Protein AF-A0A1M3NGY9-F1 (afdb_monomer)

Solvent-accessible surface area (backbone atoms only — not comparable to full-atom values): 20778 Å² total; per-residue (Å²): 136,87,82,86,80,85,81,85,79,82,80,81,79,79,78,78,80,73,74,73,77,78,71,84,73,84,74,78,80,75,92,80,78,98,66,86,75,75,72,78,69,79,77,54,68,34,74,19,64,73,56,57,90,63,32,36,66,45,98,84,50,91,39,52,32,57,42,45,21,36,55,33,47,55,23,23,58,37,79,72,39,49,54,75,81,66,58,97,32,27,46,64,48,27,57,82,23,40,74,44,72,49,59,35,94,59,32,31,60,77,84,78,52,67,91,77,47,34,79,42,56,54,34,45,55,17,31,68,39,77,71,35,61,30,86,47,84,82,20,43,50,36,79,59,92,94,38,48,36,62,29,47,67,83,84,30,41,64,29,94,90,42,101,54,48,59,38,46,24,38,56,33,40,53,20,28,59,37,82,73,36,65,43,51,52,54,50,92,74,51,92,84,38,52,51,45,40,23,22,26,42,87,27,36,62,60,34,83,40,51,41,90,52,33,26,55,67,86,72,50,69,87,68,18,23,76,36,62,10,61,32,50,52,14,24,55,35,68,72,34,48,38,57,95,66,38,40,35,37,84,49,98,85,37,23,33,64,36,50,35,91,84,36,45,71,47,97,90,40,65,40,45,30,38,55,31,45,54,20,24,60,38,78,75,37,51,39,54,79,34,68,97,23,34,21,32,33,41,26,54,80,27,36,65,38,84,39,54,37,89,48,28,33,53,74,85,73,47,77,89,66,34,10,73,40,47,12,18,28,34,33,56,20,25,57,38,79,74,33,61,38,55,68,89,66,51,20,22,6,51,86,26,36,64,31,64,39,76,54,65,88,83,72,66,77,83,86,125

Foldseek 3Di:
DDDDDDDDDDDPPPPPPPPPPDDPDPDPDDDDDDDDDPCPPPQDKDFDLDADPQFAAAPPDPAGRPDRCQWDQCAQLHHRPHDDDDDPFWDWTRHGSDIDIDTDQQFADPPPDRNVHGDGGDWQQAFQHHRNHQPDPQFTFDQDPSHTGGRDDPPWGADPPDPDRTDRLAFDQQAQLHHRNHADFCNVPPDDAPQWTWGGHHSDTGDIDGHQQFAPQVPDPRNPRPDGCQACQNQQHHRNHAPPAWHFDDDPSGTDTHGHPQFDDAPNDTHRLQFDQCAQLHRRPHWDDPPVQQWTFTRHGSDTHTDGHQQFADLVPDPVSHRNHRLQWDQCAQLHRRNHADVVNSFTRHSSDTDIDRDDPPPPDPDD

Secondary structure (DSSP, 8-state):
------------------PPS-----------------------EEE--PPPTTEE--TT-SSTT-EETTT-TTSSSSTT-PPPPP-SSEEEEEETTEEEEEEPTTEE-SS--GGG---EESSSSSTTSTT-----TTS-EEESSS-EEESPPTT-EE-TTSSSSEE-TTT-TTSTTSTT-PPPTTTTTPPP-TTEEEEEETTEEEEEEEPTTEE--S--TTT-S-EETTSTTSTTSTT-PPPTTEEEEEETTEEEEEEPTT-EEETTEEE-TTT-STTSSSTT-PPPEEGGGTEEEEEETTEEEEEEPTTEE-SS--TTT-S-EETTT-TTSSSSTT----TTTT--EETTEE-EEE--TTS-----

Radius of gyration: 34.33 Å; Cα contacts (8 Å, |Δi|>4): 748; chains: 1; bounding box: 102×49×87 Å

Sequence (368 aa):
MAAFVALIACQRQTVEFTLPPEQPSFQIPTDGGASGEADAGLITYCPSSACPAGHTTCPTSRFRCDVDLNTDMNNCGACGAACPKETTKESYECLGGACVLSCQEGNYDCDGIPDNGCEAKSDNDNCGGCGKKCPDPDKPCLNISSEFVCGCKSPQVYCANSPIPCVNPKADDKNCGGCGNVCDSTNGGAPSYPNAYYGCSSGQCGALKCVERMGNCDGDVTNGCEASLMTNQNCGGCGLACPAGQECRLYQGVGTCMCEPGKTFCNGECYDLKSDFFNCGACGNSCRFLTKKGGAEACLYGVCTLQCWSGKADCNGNTADGCETDTDADPNNCGACGNTCDAVAGQACVGGKCMVEPCDPDAGGITR

Mean predicted aligned error: 13.08 Å

pLDDT: mean 85.24, std 15.38, range [35.12, 96.81]

Nearest PDB structures (foldseek):
  6b0a-assembly1_A  TM=2.783E-01  e=9.584E-02  Plasmodium falciparum NF54

Structure (mmCIF, N/CA/C/O backbone):
data_AF-A0A1M3NGY9-F1
#
_entry.id   AF-A0A1M3NGY9-F1
#
loop_
_atom_site.group_PDB
_atom_site.id
_atom_site.type_symbol
_atom_site.label_atom_id
_atom_site.label_alt_id
_atom_site.label_comp_id
_atom_site.label_asym_id
_atom_site.label_entity_id
_atom_site.label_seq_id
_atom_site.pdbx_PDB_ins_code
_atom_site.Cartn_x
_atom_site.Cartn_y
_atom_site.Cartn_z
_atom_site.occupancy
_atom_site.B_iso_or_equiv
_atom_site.auth_seq_id
_atom_site.auth_comp_id
_atom_site.auth_asym_id
_atom_site.auth_atom_id
_atom_site.pdbx_PDB_model_num
ATOM 1 N N . MET A 1 1 ? -11.746 -26.194 -45.601 1.00 42.44 1 MET A N 1
ATOM 2 C CA . MET A 1 1 ? -11.117 -25.643 -44.383 1.00 42.44 1 MET A CA 1
ATOM 3 C C . MET A 1 1 ? -12.056 -24.580 -43.850 1.00 42.44 1 MET A C 1
ATOM 5 O O . MET A 1 1 ? -12.299 -23.609 -44.551 1.00 42.44 1 MET A O 1
ATOM 9 N N . ALA A 1 2 ? -12.706 -24.848 -42.719 1.00 35.44 2 ALA A N 1
ATOM 10 C CA . ALA A 1 2 ? -13.731 -23.977 -42.152 1.00 35.44 2 ALA A CA 1
ATOM 11 C C . ALA A 1 2 ? -13.070 -22.850 -41.348 1.00 35.44 2 ALA A C 1
ATOM 13 O O . ALA A 1 2 ? -12.260 -23.118 -40.464 1.00 35.44 2 ALA A O 1
ATOM 14 N N . ALA A 1 3 ? -13.404 -21.606 -41.686 1.00 35.12 3 ALA A N 1
ATOM 15 C CA . ALA A 1 3 ? -13.015 -20.419 -40.942 1.00 35.12 3 ALA A CA 1
ATOM 16 C C . ALA A 1 3 ? -13.983 -20.225 -39.764 1.00 35.12 3 ALA A C 1
ATOM 18 O O . ALA A 1 3 ? -15.190 -20.111 -39.970 1.00 35.12 3 ALA A O 1
ATOM 19 N N . PHE A 1 4 ? -13.457 -20.196 -38.539 1.00 35.94 4 PHE A N 1
ATOM 20 C CA . PHE A 1 4 ? -14.213 -19.795 -37.354 1.00 35.94 4 PHE A CA 1
ATOM 21 C C . PHE A 1 4 ? -14.180 -18.269 -37.239 1.00 35.94 4 PHE A C 1
ATOM 23 O O . PHE A 1 4 ? -13.134 -17.679 -36.982 1.00 35.94 4 PHE A O 1
ATOM 30 N N . VAL A 1 5 ? -15.334 -17.636 -37.444 1.00 42.38 5 VAL A N 1
ATOM 31 C CA . VAL A 1 5 ? -15.562 -16.217 -37.149 1.00 42.38 5 VAL A CA 1
ATOM 32 C C . VAL A 1 5 ? -16.098 -16.133 -35.722 1.00 42.38 5 VAL A C 1
ATOM 34 O O . VAL A 1 5 ? -17.194 -16.617 -35.445 1.00 42.38 5 VAL A O 1
ATOM 37 N N . ALA A 1 6 ? -15.329 -15.537 -34.811 1.00 41.31 6 ALA A N 1
ATOM 38 C CA . ALA A 1 6 ? -15.794 -15.225 -33.464 1.00 41.31 6 ALA A CA 1
ATOM 39 C C . ALA A 1 6 ? -16.545 -13.885 -33.488 1.00 41.31 6 ALA A C 1
ATOM 41 O O . ALA A 1 6 ? -15.942 -12.817 -33.571 1.00 41.31 6 ALA A O 1
ATOM 42 N N . LEU A 1 7 ? -17.875 -13.949 -33.445 1.00 40.31 7 LEU A N 1
ATOM 43 C CA . LEU A 1 7 ? -18.740 -12.795 -33.207 1.00 40.31 7 LEU A CA 1
ATOM 44 C C . LEU A 1 7 ? -18.750 -12.494 -31.704 1.00 40.31 7 LEU A C 1
ATOM 46 O O . LEU A 1 7 ? -19.353 -13.231 -30.928 1.00 40.31 7 LEU A O 1
ATOM 50 N N . ILE A 1 8 ? -18.092 -11.410 -31.293 1.00 45.53 8 ILE A N 1
ATOM 51 C CA . ILE A 1 8 ? -18.240 -10.862 -29.941 1.00 45.53 8 ILE A CA 1
ATOM 52 C C . ILE A 1 8 ? -19.486 -9.975 -29.951 1.00 45.53 8 ILE A C 1
ATOM 54 O O . ILE A 1 8 ? -19.474 -8.865 -30.482 1.00 45.53 8 ILE A O 1
ATOM 58 N N . ALA A 1 9 ? -20.585 -10.487 -29.403 1.00 42.62 9 ALA A N 1
ATOM 59 C CA . ALA A 1 9 ? -21.792 -9.707 -29.182 1.00 42.62 9 ALA A CA 1
ATOM 60 C C . ALA A 1 9 ? -21.627 -8.854 -27.913 1.00 42.62 9 ALA A C 1
ATOM 62 O O . ALA A 1 9 ? -21.519 -9.388 -26.811 1.00 42.62 9 ALA A O 1
ATOM 63 N N . CYS A 1 10 ? -21.647 -7.526 -28.048 1.00 43.47 10 CYS A N 1
ATOM 64 C CA . CYS A 1 10 ? -21.904 -6.635 -26.918 1.00 43.47 10 CYS A CA 1
ATOM 65 C C . CYS A 1 10 ? -23.381 -6.772 -26.524 1.00 43.47 10 CYS A C 1
ATOM 67 O O . CYS A 1 10 ? -24.256 -6.246 -27.214 1.00 43.47 10 CYS A O 1
ATOM 69 N N . GLN A 1 11 ? -23.678 -7.447 -25.412 1.00 46.06 11 GLN A N 1
ATOM 70 C CA . GLN A 1 11 ? -24.983 -7.290 -24.775 1.00 46.06 11 GLN A CA 1
ATOM 71 C C . GLN A 1 11 ? -25.030 -5.919 -24.101 1.00 46.06 11 GLN A C 1
ATOM 73 O O . GLN A 1 11 ? -24.357 -5.662 -23.107 1.00 46.06 11 GLN A O 1
ATOM 78 N N . ARG A 1 12 ? -25.840 -5.019 -24.660 1.00 47.28 12 ARG A N 1
ATOM 79 C CA . ARG A 1 12 ? -26.243 -3.785 -23.990 1.00 47.28 12 ARG A CA 1
ATOM 80 C C . ARG A 1 12 ? -27.315 -4.177 -22.977 1.00 47.28 12 ARG A C 1
ATOM 82 O O . ARG A 1 12 ? -28.474 -4.345 -23.340 1.00 47.28 12 ARG A O 1
ATOM 89 N N . GLN A 1 13 ? -26.917 -4.401 -21.730 1.00 43.56 13 GLN A N 1
ATOM 90 C CA . GLN A 1 13 ? -27.868 -4.658 -20.658 1.00 43.56 13 GLN A CA 1
ATOM 91 C C . GLN A 1 13 ? -28.481 -3.313 -20.254 1.00 43.56 13 GLN A C 1
ATOM 93 O O . GLN A 1 13 ? -27.906 -2.545 -19.487 1.00 43.56 13 GLN A O 1
ATOM 98 N N . THR A 1 14 ? -29.625 -2.976 -20.843 1.00 48.44 14 THR A N 1
ATOM 99 C CA . THR A 1 14 ? -30.498 -1.939 -20.296 1.00 48.44 14 THR A CA 1
ATOM 100 C C . THR A 1 14 ? -31.107 -2.503 -19.025 1.00 48.44 14 THR A C 1
ATOM 102 O O . THR A 1 14 ? -31.997 -3.348 -19.078 1.00 48.44 14 THR A O 1
ATOM 105 N N . VAL A 1 15 ? -30.576 -2.081 -17.881 1.00 43.84 15 VAL A N 1
ATOM 106 C CA . VAL A 1 15 ? -31.217 -2.315 -16.591 1.00 43.84 15 VAL A CA 1
ATOM 107 C C . VAL A 1 15 ? -32.432 -1.395 -16.555 1.00 43.84 15 VAL A C 1
ATOM 109 O O . VAL A 1 15 ? -32.302 -0.195 -16.319 1.00 43.84 15 VAL A O 1
ATOM 112 N N . GLU A 1 16 ? -33.607 -1.931 -16.880 1.00 49.06 16 GLU A N 1
ATOM 113 C CA . GLU A 1 16 ? -34.861 -1.254 -16.568 1.00 49.06 16 GLU A CA 1
ATOM 114 C C . GLU A 1 16 ? -34.969 -1.176 -15.047 1.00 49.06 16 GLU A C 1
ATOM 116 O O . GLU A 1 16 ? -35.165 -2.176 -14.358 1.00 49.06 16 GLU A O 1
ATOM 121 N N . PHE A 1 17 ? -34.800 0.032 -14.516 1.00 36.69 17 PHE A N 1
ATOM 122 C CA . PHE A 1 17 ? -35.172 0.334 -13.146 1.00 36.69 17 PHE A CA 1
ATOM 123 C C . PHE A 1 17 ? -36.700 0.365 -13.092 1.00 36.69 17 PHE A C 1
ATOM 125 O O . PHE A 1 17 ? -37.330 1.397 -13.326 1.00 36.69 17 PHE A O 1
ATOM 132 N N . THR A 1 18 ? -37.318 -0.778 -12.808 1.00 48.75 18 THR A N 1
ATOM 133 C CA . THR A 1 18 ? -38.678 -0.773 -12.276 1.00 48.75 18 THR A CA 1
ATOM 134 C C . THR A 1 18 ? -38.614 -0.087 -10.925 1.00 48.75 18 THR A C 1
ATOM 136 O O . THR A 1 18 ? -37.997 -0.608 -9.992 1.00 48.75 18 THR A O 1
ATOM 139 N N . LEU A 1 19 ? -39.214 1.101 -10.837 1.00 48.56 19 LEU A N 1
ATOM 140 C CA . LEU A 1 19 ? -39.464 1.739 -9.553 1.00 48.56 19 LEU A CA 1
ATOM 141 C C . LEU A 1 19 ? -40.159 0.703 -8.657 1.00 48.56 19 LEU A C 1
ATOM 143 O O . LEU A 1 19 ? -41.085 0.033 -9.132 1.00 48.56 19 LEU A O 1
ATOM 147 N N . PRO A 1 20 ? -39.702 0.516 -7.407 1.00 56.31 20 PRO A N 1
ATOM 148 C CA . PRO A 1 20 ? -40.411 -0.346 -6.476 1.00 56.31 20 PRO A CA 1
ATOM 149 C C . PRO A 1 20 ? -41.880 0.099 -6.423 1.00 56.31 20 PRO A C 1
ATOM 151 O O . PRO A 1 20 ? -42.143 1.299 -6.577 1.00 56.31 20 PRO A O 1
ATOM 154 N N . PRO A 1 21 ? -42.836 -0.838 -6.257 1.00 59.19 21 PRO A N 1
ATOM 155 C CA . PRO A 1 21 ? -44.237 -0.472 -6.113 1.00 59.19 21 PRO A CA 1
ATOM 156 C C . PRO A 1 21 ? -44.338 0.621 -5.053 1.00 59.19 21 PRO A C 1
ATOM 158 O O . PRO A 1 21 ? -43.641 0.556 -4.037 1.00 59.19 21 PRO A O 1
ATOM 161 N N . GLU A 1 22 ? -45.135 1.643 -5.368 1.00 57.81 22 GLU A N 1
ATOM 162 C CA . GLU A 1 22 ? -45.378 2.820 -4.541 1.00 57.81 22 GLU A CA 1
ATOM 163 C C . GLU A 1 22 ? -45.410 2.394 -3.070 1.00 57.81 22 GLU A C 1
ATOM 165 O O . GLU A 1 22 ? -46.199 1.522 -2.690 1.00 57.81 22 GLU A O 1
ATOM 170 N N . GLN A 1 23 ? -44.472 2.914 -2.267 1.00 58.06 23 GLN A N 1
ATOM 171 C CA . GLN A 1 23 ? -44.465 2.602 -0.842 1.00 58.06 23 GLN A CA 1
ATOM 172 C C . GLN A 1 23 ? -45.850 2.947 -0.299 1.00 58.06 23 GLN A C 1
ATOM 174 O O . GLN A 1 23 ? -46.379 3.992 -0.688 1.00 58.06 23 GLN A O 1
ATOM 179 N N . PRO A 1 24 ? -46.458 2.093 0.544 1.00 46.28 24 PRO A N 1
ATOM 180 C CA . PRO A 1 24 ? -47.793 2.355 1.047 1.00 46.28 24 PRO A CA 1
ATOM 181 C C . PRO A 1 24 ? -47.788 3.738 1.692 1.00 46.28 24 PRO A C 1
ATOM 183 O O . PRO A 1 24 ? -47.107 3.975 2.692 1.00 46.28 24 PRO A O 1
ATOM 186 N N . SER A 1 25 ? -48.493 4.677 1.066 1.00 58.41 25 SER A N 1
ATOM 187 C CA . SER A 1 25 ? -48.684 5.991 1.643 1.00 58.41 25 SER A CA 1
ATOM 188 C C . SER A 1 25 ? -49.538 5.800 2.889 1.00 58.41 25 SER A C 1
ATOM 190 O O . SER A 1 25 ? -50.569 5.123 2.861 1.00 58.41 25 SER A O 1
ATOM 192 N N . PHE A 1 26 ? -49.080 6.353 4.011 1.00 40.69 26 PHE A N 1
ATOM 193 C CA . PHE A 1 26 ? -49.893 6.410 5.216 1.00 40.69 26 PHE A CA 1
ATOM 194 C C . PHE A 1 26 ? -51.108 7.284 4.903 1.00 40.69 26 PHE A C 1
ATOM 196 O O . PHE A 1 26 ? -51.024 8.512 4.872 1.00 40.69 26 PHE A O 1
ATOM 203 N N . GLN A 1 27 ? -52.240 6.644 4.625 1.00 50.84 27 GLN A N 1
ATOM 204 C CA . GLN A 1 27 ? -53.520 7.326 4.628 1.00 50.84 27 GLN A CA 1
ATOM 205 C C . GLN A 1 27 ? -53.872 7.601 6.084 1.00 50.84 27 GLN A C 1
ATOM 207 O O . GLN A 1 27 ? -54.109 6.671 6.851 1.00 50.84 27 GLN A O 1
ATOM 212 N N . ILE A 1 28 ? -53.888 8.877 6.465 1.00 48.97 28 ILE A N 1
ATOM 213 C CA . ILE A 1 28 ? -54.519 9.300 7.714 1.00 48.97 28 ILE A CA 1
ATOM 214 C C . ILE A 1 28 ? -56.021 9.032 7.532 1.00 48.97 28 ILE A C 1
ATOM 216 O O . ILE A 1 28 ? -56.618 9.628 6.627 1.00 48.97 28 ILE A O 1
ATOM 220 N N . PRO A 1 29 ? -56.640 8.125 8.309 1.00 43.12 29 PRO A N 1
ATOM 221 C CA . PRO A 1 29 ? -58.065 7.864 8.185 1.00 43.12 29 PRO A CA 1
ATOM 222 C C . PRO A 1 29 ? -58.839 9.142 8.503 1.00 43.12 29 PRO A C 1
ATOM 224 O O . PRO A 1 29 ? -58.528 9.852 9.457 1.00 43.12 29 PRO A O 1
ATOM 227 N N . THR A 1 30 ? -59.836 9.447 7.679 1.00 49.78 30 THR A N 1
ATOM 228 C CA . THR A 1 30 ? -60.768 10.540 7.958 1.00 49.78 30 THR A CA 1
ATOM 229 C C . THR A 1 30 ? -61.739 10.098 9.048 1.00 49.78 30 THR A C 1
ATOM 231 O O . THR A 1 30 ? -62.241 8.974 9.012 1.00 49.78 30 THR A O 1
ATOM 234 N N . ASP A 1 31 ? -61.957 10.980 10.027 1.00 62.31 31 ASP A N 1
ATOM 235 C CA . ASP A 1 31 ? -62.807 10.771 11.200 1.00 62.31 31 ASP A CA 1
ATOM 236 C C . ASP A 1 31 ? -64.148 10.109 10.858 1.00 62.31 31 ASP A C 1
ATOM 238 O O . ASP A 1 31 ? -64.957 10.648 10.096 1.00 62.31 31 ASP A O 1
ATOM 242 N N . GLY A 1 32 ? -64.421 8.961 11.484 1.00 45.62 32 GLY A N 1
ATOM 243 C CA . GLY A 1 32 ? -65.689 8.271 11.303 1.00 45.62 32 GLY A CA 1
ATOM 244 C C . GLY A 1 32 ? -65.859 7.015 12.149 1.00 45.62 32 GLY A C 1
ATOM 245 O O . GLY A 1 32 ? -65.688 5.911 11.648 1.00 45.62 32 GLY A O 1
ATOM 246 N N . GLY A 1 33 ? -66.330 7.193 13.386 1.00 38.75 33 GLY A N 1
ATOM 247 C CA . GLY A 1 33 ? -67.126 6.179 14.085 1.00 38.75 33 GLY A CA 1
ATOM 248 C C . GLY A 1 33 ? -66.455 5.532 15.291 1.00 38.75 33 GLY A C 1
ATOM 249 O O . GLY A 1 33 ? -65.575 4.692 15.164 1.00 38.75 33 GLY A O 1
ATOM 250 N N . ALA A 1 34 ? -66.961 5.873 16.477 1.00 51.59 34 ALA A N 1
ATOM 251 C CA . ALA A 1 34 ? -66.685 5.162 17.714 1.00 51.59 34 ALA A CA 1
ATOM 252 C C . ALA A 1 34 ? -67.117 3.687 17.604 1.00 51.59 34 ALA A C 1
ATOM 254 O O . ALA A 1 34 ? -68.301 3.361 17.689 1.00 51.59 34 ALA A O 1
ATOM 255 N N . SER A 1 35 ? -66.148 2.791 17.469 1.00 46.19 35 SER A N 1
ATOM 256 C CA . SER A 1 35 ? -66.285 1.383 17.830 1.00 46.19 35 SER A CA 1
ATOM 257 C C . SER A 1 35 ? -64.964 0.944 18.436 1.00 46.19 35 SER A C 1
ATOM 259 O O . SER A 1 35 ? -63.934 1.078 17.783 1.00 46.19 35 SER A O 1
ATOM 261 N N . GLY A 1 36 ? -65.027 0.503 19.695 1.00 52.75 36 GLY A N 1
ATOM 262 C CA . GLY A 1 3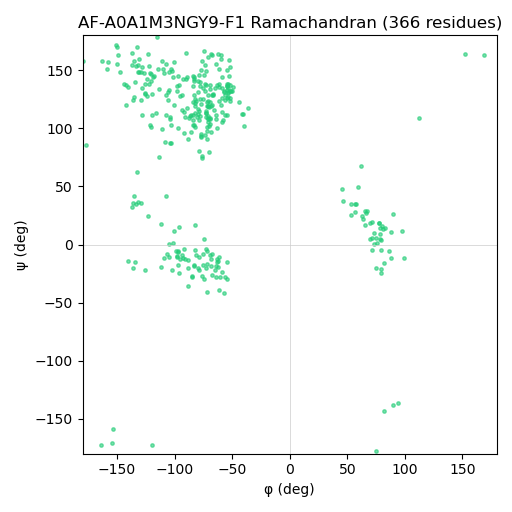6 ? -63.893 0.301 20.590 1.00 52.75 36 GLY A CA 1
ATOM 263 C C . GLY A 1 36 ? -62.674 -0.304 19.913 1.00 52.75 36 GLY A C 1
ATOM 264 O O . GLY A 1 36 ? -62.678 -1.475 19.535 1.00 52.75 36 GLY A O 1
ATOM 265 N N . GLU A 1 37 ? -61.626 0.507 19.818 1.00 48.41 37 GLU A N 1
ATOM 266 C CA . GLU A 1 37 ? -60.270 0.008 19.697 1.00 48.41 37 GLU A CA 1
ATOM 267 C C . GLU A 1 37 ? -60.033 -0.856 20.934 1.00 48.41 37 GLU A C 1
ATOM 269 O O . GLU A 1 37 ? -60.084 -0.383 22.072 1.00 48.41 37 GLU A O 1
ATOM 274 N N . ALA A 1 38 ? -59.855 -2.159 20.721 1.00 51.31 38 ALA A N 1
ATOM 275 C CA . ALA A 1 38 ? -59.131 -2.945 21.694 1.00 51.31 38 ALA A CA 1
ATOM 276 C C . ALA A 1 38 ? -57.767 -2.266 21.799 1.00 51.31 38 ALA A C 1
ATOM 278 O O . ALA A 1 38 ? -57.004 -2.294 20.836 1.00 51.31 38 ALA A O 1
ATOM 279 N N . ASP A 1 39 ? -57.550 -1.585 22.923 1.00 54.59 39 ASP A N 1
ATOM 280 C CA . ASP A 1 39 ? -56.273 -1.053 23.369 1.00 54.59 39 ASP A CA 1
ATOM 281 C C . ASP A 1 39 ? -55.220 -2.111 23.032 1.00 54.59 39 ASP A C 1
ATOM 283 O O . ASP A 1 39 ? -55.181 -3.183 23.645 1.00 54.59 39 ASP A O 1
ATOM 287 N N . ALA A 1 40 ? -54.460 -1.894 21.954 1.00 55.06 40 ALA A N 1
ATOM 288 C CA . ALA A 1 40 ? -53.299 -2.708 21.650 1.00 55.06 40 ALA A CA 1
ATOM 289 C C . ALA A 1 40 ? -52.294 -2.315 22.724 1.00 55.06 40 ALA A C 1
ATOM 291 O O . ALA A 1 40 ? -51.481 -1.424 22.494 1.00 55.06 40 ALA A O 1
ATOM 292 N N . GLY A 1 41 ? -52.499 -2.894 23.914 1.00 62.19 41 GLY A N 1
ATOM 293 C CA . GLY A 1 41 ? -52.078 -2.344 25.192 1.00 62.19 41 GLY A CA 1
ATOM 294 C C . GLY A 1 41 ? -50.693 -1.758 25.071 1.00 62.19 41 GLY A C 1
ATOM 295 O O . GLY A 1 41 ? -49.737 -2.487 24.794 1.00 62.19 41 GLY A O 1
ATOM 296 N N . LEU A 1 42 ? -50.607 -0.435 25.194 1.00 69.12 42 LEU A N 1
ATOM 297 C CA . LEU A 1 42 ? -49.333 0.259 25.152 1.00 69.12 42 LEU A CA 1
ATOM 298 C C . LEU A 1 42 ? -48.450 -0.357 26.237 1.00 69.12 42 LEU A C 1
ATOM 300 O O . LEU A 1 42 ? -48.731 -0.234 27.429 1.00 69.12 42 LEU A O 1
ATOM 304 N N . ILE A 1 43 ? -47.408 -1.073 25.815 1.00 76.31 43 ILE A N 1
ATOM 305 C CA . ILE A 1 43 ? -46.413 -1.604 26.738 1.00 76.31 43 ILE A CA 1
ATOM 306 C C . ILE A 1 43 ? -45.660 -0.392 27.266 1.00 76.31 43 ILE A C 1
ATOM 308 O O . ILE A 1 43 ? -44.899 0.247 26.539 1.00 76.31 43 ILE A O 1
ATOM 312 N N . THR A 1 44 ? -45.906 -0.051 28.524 1.00 84.94 44 THR A N 1
ATOM 313 C CA . THR A 1 44 ? -45.114 0.956 29.219 1.00 84.94 44 THR A CA 1
ATOM 314 C C . THR A 1 44 ? -43.706 0.406 29.393 1.00 84.94 44 THR A C 1
ATOM 316 O O . THR A 1 44 ? -43.530 -0.720 29.855 1.00 84.94 44 THR A O 1
ATOM 319 N N . TYR A 1 45 ? -42.707 1.197 29.015 1.00 85.44 45 TYR A N 1
ATOM 320 C CA . TYR A 1 45 ? -41.302 0.863 29.198 1.00 85.44 45 TYR A CA 1
ATOM 321 C C . TYR A 1 45 ? -40.728 1.672 30.354 1.00 85.44 45 TYR A C 1
ATOM 323 O O . TYR A 1 45 ? -40.931 2.883 30.440 1.00 85.44 45 TYR A O 1
ATOM 331 N N . CYS A 1 46 ? -40.009 0.988 31.230 1.00 89.00 46 CYS A N 1
ATOM 332 C CA . CYS A 1 46 ? -39.378 1.542 32.412 1.00 89.00 46 CYS A CA 1
ATOM 333 C C . CYS A 1 46 ? -37.853 1.555 32.226 1.00 89.00 46 CYS A C 1
ATOM 335 O O . CYS A 1 46 ? -37.320 0.704 31.505 1.00 89.00 46 CYS A O 1
ATOM 337 N N . PRO A 1 47 ? -37.130 2.498 32.860 1.00 90.44 47 PRO A N 1
ATOM 338 C CA . PRO A 1 47 ? -35.672 2.479 32.886 1.00 90.44 47 PRO A CA 1
ATOM 339 C C . PRO A 1 47 ? -35.145 1.134 33.392 1.00 90.44 47 PRO A C 1
ATOM 341 O O . PRO A 1 47 ? -35.582 0.655 34.436 1.00 90.44 47 PRO A O 1
ATOM 344 N N . SER A 1 48 ? -34.197 0.545 32.665 1.00 89.88 48 SER A N 1
ATOM 345 C CA . SER A 1 48 ? -33.615 -0.752 33.001 1.00 89.88 48 SER A CA 1
ATOM 346 C C . SER A 1 48 ? -32.120 -0.655 33.271 1.00 89.88 48 SER A C 1
ATOM 348 O O . SER A 1 48 ? -31.381 0.089 32.620 1.00 89.88 48 SER A O 1
ATOM 350 N N . SER A 1 49 ? -31.671 -1.471 34.220 1.00 88.69 49 SER A N 1
ATOM 351 C CA . SER A 1 49 ? -30.252 -1.709 34.496 1.00 88.69 49 SER A CA 1
ATOM 352 C C . SER A 1 49 ? -29.740 -3.030 33.903 1.00 88.69 49 SER A C 1
ATOM 354 O O . SER A 1 49 ? -28.568 -3.361 34.090 1.00 88.69 49 SER A O 1
ATOM 356 N N . ALA A 1 50 ? -30.595 -3.781 33.198 1.00 90.44 50 ALA A N 1
ATOM 357 C CA . ALA A 1 50 ? -30.245 -5.054 32.583 1.00 90.44 50 ALA A CA 1
ATOM 358 C C . ALA A 1 50 ? -29.445 -4.860 31.285 1.00 90.44 50 ALA A C 1
ATOM 360 O O . ALA A 1 50 ? -29.749 -3.988 30.467 1.00 90.44 50 ALA A O 1
ATOM 361 N N . CYS A 1 51 ? -28.432 -5.706 31.083 1.00 92.81 51 CYS A N 1
ATOM 362 C CA . CYS A 1 51 ? -27.613 -5.669 29.876 1.00 92.81 51 CYS A CA 1
ATOM 363 C C . CYS A 1 51 ? -28.273 -6.444 28.728 1.00 92.81 51 CYS A C 1
ATOM 365 O O . CYS A 1 51 ? -28.824 -7.525 28.960 1.00 92.81 51 CYS A O 1
ATOM 367 N N . PRO A 1 52 ? -28.195 -5.938 27.484 1.00 93.56 52 PRO A N 1
ATOM 368 C CA . PRO A 1 52 ? -28.617 -6.700 26.318 1.00 93.56 52 PRO A CA 1
ATOM 369 C C . PRO A 1 52 ? -27.693 -7.904 26.083 1.00 93.56 52 PRO A C 1
ATOM 371 O O . PRO A 1 52 ? -26.575 -7.969 26.595 1.00 93.56 52 PRO A O 1
ATOM 374 N N . ALA A 1 53 ? -28.151 -8.867 25.279 1.00 92.62 53 ALA A N 1
ATOM 375 C CA . ALA A 1 53 ? -27.361 -10.051 24.942 1.00 92.62 53 ALA A CA 1
ATOM 376 C C . ALA A 1 53 ? -25.985 -9.672 24.359 1.00 92.62 53 ALA A C 1
ATOM 378 O O . ALA A 1 53 ? -25.871 -8.750 23.551 1.00 92.62 53 ALA A O 1
ATOM 379 N N . GLY A 1 54 ? -24.941 -10.387 24.784 1.00 92.19 54 GLY A N 1
ATOM 380 C CA . GLY A 1 54 ? -23.555 -10.107 24.400 1.00 92.19 54 GLY A CA 1
ATOM 381 C C . GLY A 1 54 ? -22.879 -8.989 25.200 1.00 92.19 54 GLY A C 1
ATOM 382 O O . GLY A 1 54 ? -21.656 -8.934 25.201 1.00 92.19 54 GLY A O 1
ATOM 383 N N . HIS A 1 55 ? -23.632 -8.160 25.930 1.00 94.75 55 HIS A N 1
ATOM 384 C CA . HIS A 1 55 ? -23.075 -7.117 26.790 1.00 94.75 55 HIS A CA 1
ATOM 385 C C . HIS A 1 55 ? -23.109 -7.525 28.259 1.00 94.75 55 HIS A C 1
ATOM 387 O O . HIS A 1 55 ? -24.005 -8.241 28.713 1.00 94.75 55 HIS A O 1
ATOM 393 N N . THR A 1 56 ? -22.144 -7.042 29.034 1.00 95.06 56 THR A N 1
ATOM 394 C CA . THR A 1 56 ? -22.090 -7.296 30.474 1.00 95.06 56 THR A CA 1
ATOM 395 C C . THR A 1 56 ? -21.413 -6.156 31.229 1.00 95.06 56 THR A C 1
ATOM 397 O O . THR A 1 56 ? -20.861 -5.232 30.640 1.00 95.06 56 THR A O 1
ATOM 400 N N . THR A 1 57 ? -21.471 -6.217 32.559 1.00 94.56 57 THR A N 1
ATOM 401 C CA . THR A 1 57 ? -20.694 -5.343 33.445 1.00 94.56 57 THR A CA 1
ATOM 402 C C . THR A 1 57 ? -19.591 -6.174 34.093 1.00 94.56 57 THR A C 1
ATOM 404 O O . THR A 1 57 ? -19.868 -7.054 34.910 1.00 94.56 57 THR A O 1
ATOM 407 N N . CYS A 1 58 ? -18.341 -5.907 33.731 1.00 95.12 58 CYS A N 1
ATOM 408 C CA . CYS A 1 58 ? -17.168 -6.564 34.293 1.00 95.12 58 CYS A CA 1
ATOM 409 C C . CYS A 1 58 ? -16.636 -5.809 35.526 1.00 95.12 58 CYS A C 1
ATOM 411 O O . CYS A 1 58 ? -16.964 -4.643 35.737 1.00 95.12 58 CYS A O 1
ATOM 413 N N . PRO A 1 59 ? -15.764 -6.417 36.354 1.00 94.94 59 PRO A N 1
ATOM 414 C CA . PRO A 1 59 ? -15.168 -5.726 37.505 1.00 94.94 59 PRO A CA 1
ATOM 415 C C . PRO A 1 59 ? -14.369 -4.461 37.151 1.00 94.94 59 PRO A C 1
ATOM 417 O O . PRO A 1 59 ? -14.181 -3.596 38.002 1.00 94.94 59 PRO A O 1
ATOM 420 N N . THR A 1 60 ? -13.880 -4.364 35.912 1.00 91.38 60 THR A N 1
ATOM 421 C CA . THR A 1 60 ? -13.148 -3.209 35.370 1.00 91.38 60 THR A CA 1
ATOM 422 C C . THR A 1 60 ? -14.046 -2.189 34.673 1.00 91.38 60 THR A C 1
ATOM 424 O O . THR A 1 60 ? -13.539 -1.165 34.219 1.00 91.38 60 THR A O 1
ATOM 427 N N . SER A 1 61 ? -15.346 -2.470 34.556 1.00 91.88 61 SER A N 1
ATOM 428 C CA . SER A 1 61 ? -16.304 -1.596 33.887 1.00 91.88 61 SER A CA 1
ATOM 429 C C . SER A 1 61 ? -16.395 -0.242 34.573 1.00 91.88 61 SER A C 1
ATOM 431 O O . SER A 1 61 ? -16.439 -0.140 35.803 1.00 91.88 61 SER A O 1
ATOM 433 N N . ARG A 1 62 ? -16.454 0.809 33.758 1.00 91.00 62 ARG A N 1
ATOM 434 C CA . ARG A 1 62 ? -16.691 2.177 34.222 1.00 91.00 62 ARG A CA 1
ATOM 435 C C . ARG A 1 62 ? -18.186 2.472 34.276 1.00 91.00 62 ARG A C 1
ATOM 437 O O . ARG A 1 62 ? -18.627 3.187 35.177 1.00 91.00 62 ARG A O 1
ATOM 444 N N . PHE A 1 63 ? -18.945 1.927 33.330 1.00 91.75 63 PHE A N 1
ATOM 445 C CA . PHE A 1 63 ? -20.393 2.073 33.244 1.00 91.75 63 PHE A CA 1
ATOM 446 C C . PHE A 1 63 ? -21.068 0.700 33.247 1.00 91.75 63 PHE A C 1
ATOM 448 O O . PHE A 1 63 ? -20.427 -0.331 33.066 1.00 91.75 63 PHE A O 1
ATOM 455 N N . ARG A 1 64 ? -22.378 0.655 33.499 1.00 92.31 64 ARG A N 1
ATOM 456 C CA . ARG A 1 64 ? -23.109 -0.610 33.365 1.00 92.31 64 ARG A CA 1
ATOM 457 C C . ARG A 1 64 ? -23.193 -0.997 31.895 1.00 92.31 64 ARG A C 1
ATOM 459 O O . ARG A 1 64 ? -23.541 -0.157 31.075 1.00 92.31 64 ARG A O 1
ATOM 466 N N . CYS A 1 65 ? -22.982 -2.281 31.620 1.00 93.69 65 CYS A N 1
ATOM 467 C CA . CYS A 1 65 ? -23.148 -2.884 30.298 1.00 93.69 65 CYS A CA 1
ATOM 468 C C . CYS A 1 65 ? -22.207 -2.319 29.219 1.00 93.69 65 CYS A C 1
ATOM 470 O O . CYS A 1 65 ? -22.529 -2.396 28.038 1.00 93.69 65 CYS A O 1
ATOM 472 N N . ASP A 1 66 ? -21.061 -1.763 29.621 1.00 92.81 66 ASP A N 1
ATOM 473 C CA . ASP A 1 66 ? -20.089 -1.114 28.730 1.00 92.81 66 ASP A CA 1
ATOM 474 C C . ASP A 1 66 ? -19.140 -2.087 28.014 1.00 92.81 66 ASP A C 1
ATOM 476 O O . ASP A 1 66 ? -18.411 -1.675 27.115 1.00 92.81 66 ASP A O 1
ATOM 480 N N . VAL A 1 67 ? -19.143 -3.369 28.393 1.00 94.50 67 VAL A N 1
ATOM 481 C CA . VAL A 1 67 ? -18.305 -4.400 27.773 1.00 94.50 67 VAL A CA 1
ATOM 482 C C . VAL A 1 67 ? -19.130 -5.228 26.792 1.00 94.50 67 VAL A C 1
ATOM 484 O O . VAL A 1 67 ? -20.065 -5.918 27.207 1.00 94.50 67 VAL A O 1
ATOM 487 N N . ASP A 1 68 ? -18.732 -5.220 25.516 1.00 94.12 68 ASP A N 1
ATOM 488 C CA . ASP A 1 68 ? -19.215 -6.146 24.482 1.00 94.12 68 ASP A CA 1
ATOM 489 C C . ASP A 1 68 ? -18.315 -7.389 24.416 1.00 94.12 68 ASP A C 1
ATOM 491 O O . ASP A 1 68 ? -17.182 -7.346 23.934 1.00 94.12 68 ASP A O 1
ATOM 495 N N . LEU A 1 69 ? -18.844 -8.529 24.862 1.00 95.81 69 LEU A N 1
ATOM 496 C CA . LEU A 1 69 ? -18.131 -9.807 24.882 1.00 95.81 69 LEU A CA 1
ATOM 497 C C . LEU A 1 69 ? -17.856 -10.363 23.480 1.00 95.81 69 LEU A C 1
ATOM 499 O O . LEU A 1 69 ? -17.099 -11.322 23.350 1.00 95.81 69 LEU A O 1
ATOM 503 N N . ASN A 1 70 ? -18.470 -9.814 22.431 1.00 95.25 70 ASN A N 1
ATOM 504 C CA . ASN A 1 70 ? -18.286 -10.314 21.072 1.00 95.25 70 ASN A CA 1
ATOM 505 C C . ASN A 1 70 ? -17.098 -9.684 20.346 1.00 95.25 70 ASN A C 1
ATOM 507 O O . ASN A 1 70 ? -16.654 -10.265 19.353 1.00 95.25 70 ASN A O 1
ATOM 511 N N . THR A 1 71 ? -16.631 -8.519 20.804 1.00 93.19 71 THR A N 1
ATOM 512 C CA . THR A 1 71 ? -15.652 -7.690 20.083 1.00 93.19 71 THR A CA 1
ATOM 513 C C . THR A 1 71 ? -14.541 -7.123 20.973 1.00 93.19 71 THR A C 1
ATOM 515 O O . THR A 1 71 ? -13.472 -6.785 20.461 1.00 93.19 71 THR A O 1
ATOM 518 N N . ASP A 1 72 ? -14.725 -7.050 22.297 1.00 93.19 72 ASP A N 1
ATOM 519 C CA . ASP A 1 72 ? -13.688 -6.561 23.208 1.00 93.19 72 ASP A CA 1
ATOM 520 C C . ASP A 1 72 ? -12.553 -7.583 23.358 1.00 93.19 72 ASP A C 1
ATOM 522 O O . ASP A 1 72 ? -12.700 -8.648 23.959 1.00 93.19 72 ASP A O 1
ATOM 526 N N . MET A 1 73 ? -11.371 -7.215 22.866 1.00 92.88 73 MET A N 1
ATOM 527 C CA . MET A 1 73 ? -10.164 -8.041 22.900 1.00 92.88 73 MET A CA 1
ATOM 528 C C . MET A 1 73 ? -9.673 -8.384 24.318 1.00 92.88 73 MET A C 1
ATOM 530 O O . MET A 1 73 ? -8.917 -9.338 24.480 1.00 92.88 73 MET A O 1
ATOM 534 N N . ASN A 1 74 ? -10.090 -7.644 25.351 1.00 93.81 74 ASN A N 1
ATOM 535 C CA . ASN A 1 74 ? -9.753 -7.931 26.751 1.00 93.81 74 ASN A CA 1
ATOM 536 C C . ASN A 1 74 ? -10.828 -8.753 27.483 1.00 93.81 74 ASN A C 1
ATOM 538 O O . ASN A 1 74 ? -10.578 -9.234 28.591 1.00 93.81 74 ASN A O 1
ATOM 542 N N . ASN A 1 75 ? -12.016 -8.894 26.893 1.00 95.38 75 ASN A N 1
ATOM 543 C CA . ASN A 1 75 ? -13.180 -9.544 27.492 1.00 95.38 75 ASN A CA 1
ATOM 544 C C . ASN A 1 75 ? -13.882 -10.476 26.484 1.00 95.38 75 ASN A C 1
ATOM 546 O O . ASN A 1 75 ? -15.107 -10.582 26.470 1.00 95.38 75 ASN A O 1
ATOM 550 N N . CYS A 1 76 ? -13.113 -11.143 25.625 1.00 95.31 76 CYS A N 1
ATOM 551 C CA . CYS A 1 76 ? -13.633 -11.899 24.495 1.00 95.31 76 CYS A CA 1
ATOM 552 C C . CYS A 1 76 ? -14.347 -13.172 24.977 1.00 95.31 76 CYS A C 1
ATOM 554 O O . CYS A 1 76 ? -13.729 -14.101 25.493 1.00 95.31 76 CYS A O 1
ATOM 556 N N . GLY A 1 77 ? -15.676 -13.193 24.877 1.00 95.06 77 GLY A N 1
ATOM 557 C CA . GLY A 1 77 ? -16.547 -14.278 25.337 1.00 95.06 77 GLY A CA 1
ATOM 558 C C . GLY A 1 77 ? -16.821 -14.291 26.848 1.00 95.06 77 GLY A C 1
ATOM 559 O O . GLY A 1 77 ? -17.860 -14.796 27.274 1.00 95.06 77 GLY A O 1
ATOM 560 N N . ALA A 1 78 ? -15.939 -13.713 27.669 1.00 95.69 78 ALA A N 1
ATOM 561 C CA . ALA A 1 78 ? -16.129 -13.558 29.112 1.00 95.69 78 ALA A CA 1
ATOM 562 C C . ALA A 1 78 ? -15.273 -12.418 29.694 1.00 95.69 78 ALA A C 1
ATOM 564 O O . ALA A 1 78 ? -14.220 -12.076 29.161 1.00 95.69 78 ALA A O 1
ATOM 565 N N . CYS A 1 79 ? -15.679 -11.872 30.846 1.00 96.44 79 CYS A N 1
ATOM 566 C CA . CYS A 1 79 ? -14.895 -10.853 31.551 1.00 96.44 79 CYS A CA 1
ATOM 567 C C . CYS A 1 79 ? -13.473 -11.343 31.869 1.00 96.44 79 CYS A C 1
ATOM 569 O O . CYS A 1 79 ? -13.298 -12.362 32.539 1.00 96.44 79 CYS A O 1
ATOM 571 N N . GLY A 1 80 ? -12.465 -10.588 31.430 1.00 93.44 80 GLY A N 1
ATOM 572 C CA . GLY A 1 80 ? -11.047 -10.898 31.620 1.00 93.44 80 GLY A CA 1
ATOM 573 C C . GLY A 1 80 ? -10.492 -12.009 30.721 1.00 93.44 80 GLY A C 1
ATOM 574 O O . GLY A 1 80 ? -9.307 -12.328 30.840 1.00 93.44 80 GLY A O 1
ATOM 575 N N . ALA A 1 81 ? -11.301 -12.591 29.830 1.00 93.44 81 ALA A N 1
ATOM 576 C CA . ALA A 1 81 ? -10.826 -13.495 28.786 1.00 93.44 81 ALA A CA 1
ATOM 577 C C . ALA A 1 81 ? -10.155 -12.681 27.664 1.00 93.44 81 ALA A C 1
ATOM 579 O O . ALA A 1 81 ? -10.729 -12.441 26.604 1.00 93.44 81 ALA A O 1
ATOM 580 N N . ALA A 1 82 ? -8.946 -12.194 27.937 1.00 92.81 82 ALA A N 1
ATOM 581 C CA . ALA A 1 82 ? -8.178 -11.401 26.988 1.00 92.81 82 ALA A CA 1
ATOM 582 C C . ALA A 1 82 ? -7.516 -12.287 25.925 1.00 92.81 82 ALA A C 1
ATOM 584 O O . ALA A 1 82 ? -6.908 -13.307 26.260 1.00 92.81 82 ALA A O 1
ATOM 585 N N . CYS A 1 83 ? -7.583 -11.868 24.661 1.00 90.94 83 CYS A N 1
ATOM 586 C CA . CYS A 1 83 ? -6.847 -12.522 23.585 1.00 90.94 83 CYS A CA 1
ATOM 587 C C . CYS A 1 83 ? -5.325 -12.396 23.789 1.00 90.94 83 CYS A C 1
ATOM 589 O O . CYS A 1 83 ? -4.864 -11.459 24.459 1.00 90.94 83 CYS A O 1
ATOM 591 N N . PRO A 1 84 ? -4.524 -13.325 23.227 1.00 89.38 84 PRO A N 1
ATOM 592 C CA . PRO A 1 84 ? -3.070 -13.249 23.308 1.00 89.38 84 PRO A CA 1
ATOM 593 C C . PRO A 1 84 ? -2.526 -11.910 22.784 1.00 89.38 84 PRO A C 1
ATOM 595 O O . PRO A 1 84 ? -3.115 -11.261 21.921 1.00 89.38 84 PRO A O 1
ATOM 598 N N . LYS A 1 85 ? -1.388 -11.471 23.333 1.00 83.81 85 LYS A N 1
ATOM 599 C CA . LYS A 1 85 ? -0.761 -10.200 22.940 1.00 83.81 85 LYS A CA 1
ATOM 600 C C . LYS A 1 85 ? -0.103 -10.320 21.570 1.00 83.81 85 LYS A C 1
ATOM 602 O O . LYS A 1 85 ? 0.631 -11.271 21.326 1.00 83.81 85 LYS A O 1
ATOM 607 N N . GLU A 1 86 ? -0.280 -9.291 20.750 1.00 82.50 86 GLU A N 1
ATOM 608 C CA . GLU A 1 86 ? 0.402 -9.150 19.463 1.00 82.50 86 GLU A CA 1
ATOM 609 C C . GLU A 1 86 ? 1.932 -9.145 19.623 1.00 82.50 86 GLU A C 1
ATOM 611 O O . GLU A 1 86 ? 2.483 -8.566 20.570 1.00 82.50 86 GLU A O 1
ATOM 616 N N . THR A 1 87 ? 2.626 -9.748 18.658 1.00 83.81 87 THR A N 1
ATOM 617 C CA . THR A 1 87 ? 4.080 -9.625 18.497 1.00 83.81 87 THR A CA 1
ATOM 618 C C . THR A 1 87 ? 4.393 -9.024 17.126 1.00 83.81 87 THR A C 1
ATOM 620 O O . THR A 1 87 ? 3.507 -8.599 16.394 1.00 83.81 87 THR A O 1
ATOM 623 N N . THR A 1 88 ? 5.664 -8.971 16.726 1.00 86.81 88 THR A N 1
ATOM 624 C CA . THR A 1 88 ? 6.030 -8.517 15.373 1.00 86.81 88 THR A CA 1
ATOM 625 C C . THR A 1 88 ? 5.688 -9.533 14.277 1.00 86.81 88 THR A C 1
ATOM 627 O O . THR A 1 88 ? 5.968 -9.264 13.111 1.00 86.81 88 THR A O 1
ATOM 630 N N . LYS A 1 89 ? 5.178 -10.718 14.636 1.00 90.81 89 LYS A N 1
ATOM 631 C CA . LYS A 1 89 ? 4.899 -11.819 13.708 1.00 90.81 89 LYS A CA 1
ATOM 632 C C . LYS A 1 89 ? 3.407 -12.110 13.528 1.00 90.81 89 LYS A C 1
ATOM 634 O O . LYS A 1 89 ? 3.053 -12.678 12.498 1.00 90.81 89 LYS A O 1
ATOM 639 N N . GLU A 1 90 ? 2.551 -11.677 14.454 1.00 91.94 90 GLU A N 1
ATOM 640 C CA . GLU A 1 90 ? 1.110 -11.948 14.424 1.00 91.94 90 GLU A CA 1
ATOM 641 C C . GLU A 1 90 ? 0.244 -10.852 15.059 1.00 91.94 90 GLU A C 1
ATOM 643 O O . GLU A 1 90 ? 0.727 -10.024 15.831 1.00 91.94 90 GLU A O 1
ATOM 648 N N . SER A 1 91 ? -1.049 -10.897 14.741 1.00 91.25 91 SER A N 1
ATOM 649 C CA . SER A 1 91 ? -2.138 -10.073 15.285 1.00 91.25 91 SER A CA 1
ATOM 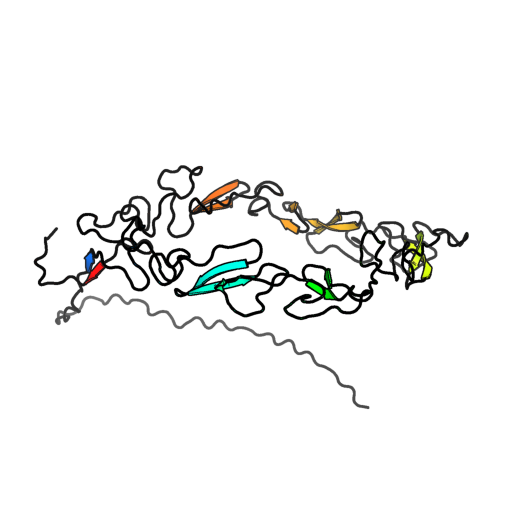650 C C . SER A 1 91 ? -3.341 -10.952 15.652 1.00 91.25 91 SER A C 1
ATOM 652 O O . SER A 1 91 ? -3.530 -12.002 15.033 1.00 91.25 91 SER A O 1
ATOM 654 N N . TYR A 1 92 ? -4.158 -10.513 16.614 1.00 91.38 92 TYR A N 1
ATOM 655 C CA . TYR A 1 92 ? -5.370 -11.216 17.055 1.00 91.38 92 TYR A CA 1
ATOM 656 C C . TYR A 1 92 ? -6.591 -10.296 17.015 1.00 91.38 92 TYR A C 1
ATOM 658 O O . TYR A 1 92 ? -6.480 -9.109 17.303 1.00 91.38 92 TYR A O 1
ATOM 666 N N . GLU A 1 93 ? -7.766 -10.855 16.732 1.00 91.62 93 GLU A N 1
ATOM 667 C CA . GLU A 1 93 ? -9.051 -10.145 16.793 1.00 91.62 93 GLU A CA 1
ATOM 668 C C . GLU A 1 93 ? -10.094 -10.965 17.570 1.00 91.62 93 GLU A C 1
ATOM 670 O O . GLU A 1 93 ? -10.067 -12.196 17.538 1.00 91.62 93 GLU A O 1
ATOM 675 N N . CYS A 1 94 ? -11.024 -10.298 18.267 1.00 93.31 94 CYS A N 1
ATOM 676 C CA . CYS A 1 94 ? -12.165 -10.953 18.915 1.00 93.31 94 CYS A CA 1
ATOM 677 C C . CYS A 1 94 ? -13.378 -10.933 17.980 1.00 93.31 94 CYS A C 1
ATOM 679 O O . CYS A 1 94 ? -13.898 -9.864 17.660 1.00 93.31 94 CYS A O 1
ATOM 681 N N . LEU A 1 95 ? -13.835 -12.111 17.552 1.00 94.44 95 LEU A N 1
ATOM 682 C CA . LEU A 1 95 ? -14.977 -12.258 16.653 1.00 94.44 95 LEU A CA 1
ATOM 683 C C . LEU A 1 95 ? -15.979 -13.251 17.243 1.00 94.44 95 LEU A C 1
ATOM 685 O O . LEU A 1 95 ? -15.708 -14.446 17.346 1.00 94.44 95 LEU A O 1
ATOM 689 N N . GLY A 1 96 ? -17.149 -12.748 17.646 1.00 93.81 96 GLY A N 1
ATOM 690 C CA . GLY A 1 96 ? -18.214 -13.578 18.223 1.00 93.81 96 GLY A CA 1
ATOM 691 C C . GLY A 1 96 ? -17.829 -14.211 19.563 1.00 93.81 96 GLY A C 1
ATOM 692 O O . GLY A 1 96 ? -18.294 -15.303 19.882 1.00 93.81 96 GLY A O 1
ATOM 693 N N . GLY A 1 97 ? -16.945 -13.551 20.317 1.00 93.94 97 GLY A N 1
ATOM 694 C CA . GLY A 1 97 ? -16.462 -14.030 21.611 1.00 93.94 97 GLY A CA 1
ATOM 695 C C . GLY A 1 97 ? -15.368 -15.098 21.532 1.00 93.94 97 GLY A C 1
ATOM 696 O O . GLY A 1 97 ? -15.104 -15.761 22.532 1.00 93.94 97 GLY A O 1
ATOM 697 N N . ALA A 1 98 ? -14.728 -15.267 20.370 1.00 92.62 98 ALA A N 1
ATOM 698 C CA . ALA A 1 98 ? -13.547 -16.109 20.192 1.00 92.62 98 ALA A CA 1
ATOM 699 C C . ALA A 1 98 ? -12.376 -15.313 19.591 1.00 92.62 98 ALA A C 1
ATOM 701 O O . ALA A 1 98 ? -12.574 -14.475 18.710 1.00 92.62 98 ALA A O 1
ATOM 702 N N . CYS A 1 99 ? -11.154 -15.596 20.050 1.00 91.56 99 CYS A N 1
ATOM 703 C CA . CYS A 1 99 ? -9.932 -14.988 19.525 1.00 91.56 99 CYS A CA 1
ATOM 704 C C . CYS A 1 99 ? -9.501 -15.669 18.218 1.00 91.56 99 CYS A C 1
ATOM 706 O O . CYS A 1 99 ? -9.417 -16.896 18.152 1.00 91.56 99 CYS A O 1
ATOM 708 N N . VAL A 1 100 ? -9.197 -14.875 17.194 1.00 91.44 100 VAL A N 1
ATOM 709 C CA . VAL A 1 100 ? -8.788 -15.333 15.858 1.00 91.44 100 VAL A CA 1
ATOM 710 C C . VAL A 1 100 ? -7.383 -14.805 15.542 1.00 91.44 100 VAL A C 1
ATOM 712 O O . VAL A 1 100 ? -7.143 -13.613 15.702 1.00 91.44 100 VAL A O 1
ATOM 715 N N . LEU A 1 101 ? -6.462 -15.682 15.109 1.00 91.88 101 LEU A N 1
ATOM 716 C CA . LEU A 1 101 ? -5.052 -15.382 14.783 1.00 91.88 101 LEU A CA 1
ATOM 717 C C . LEU A 1 101 ? -4.862 -14.977 13.306 1.00 91.88 101 LEU A C 1
ATOM 719 O O . LEU A 1 101 ? -5.471 -15.568 12.414 1.00 91.88 101 LEU A O 1
ATOM 723 N N . SER A 1 102 ? -3.949 -14.035 13.041 1.00 92.12 102 SER A N 1
ATOM 724 C CA . SER A 1 102 ? -3.466 -13.668 11.699 1.00 92.12 102 SER A CA 1
ATOM 725 C C . SER A 1 102 ? -1.953 -13.381 11.686 1.00 92.12 102 SER A C 1
ATOM 727 O O . SER A 1 102 ? -1.455 -12.671 12.559 1.00 92.12 102 SER A O 1
ATOM 729 N N . CYS A 1 103 ? -1.215 -13.898 10.692 1.00 92.56 103 CYS A N 1
ATOM 730 C CA . CYS A 1 103 ? 0.245 -13.744 10.571 1.00 92.56 103 CYS A CA 1
ATOM 731 C C . CYS A 1 103 ? 0.674 -12.542 9.709 1.00 92.56 103 CYS A C 1
ATOM 733 O O . CYS A 1 103 ? 0.102 -12.277 8.652 1.00 92.56 103 CYS A O 1
ATOM 735 N N . GLN A 1 104 ? 1.755 -11.871 10.119 1.00 92.31 104 GLN A N 1
ATOM 736 C CA . GLN A 1 104 ? 2.430 -10.808 9.361 1.00 92.31 104 GLN A CA 1
ATOM 737 C C . GLN A 1 104 ? 3.188 -11.362 8.138 1.00 92.31 104 GLN A C 1
ATOM 739 O O . GLN A 1 104 ? 3.536 -12.545 8.096 1.00 92.31 104 GLN A O 1
ATOM 744 N N . GLU A 1 105 ? 3.516 -10.501 7.160 1.00 91.88 105 GLU A N 1
ATOM 745 C CA . GLU A 1 105 ? 4.194 -10.900 5.912 1.00 91.88 105 GLU A CA 1
ATOM 746 C C . GLU A 1 105 ? 5.466 -11.728 6.182 1.00 91.88 105 GLU A C 1
ATOM 748 O O . GLU A 1 105 ? 6.370 -11.321 6.913 1.00 91.88 105 GLU A O 1
ATOM 753 N N . GLY A 1 106 ? 5.535 -12.911 5.566 1.00 91.88 106 GLY A N 1
ATOM 754 C CA . GLY A 1 106 ? 6.671 -13.819 5.693 1.00 91.88 106 GLY A CA 1
ATOM 755 C C . GLY A 1 106 ? 6.713 -14.630 6.990 1.00 91.88 106 GLY A C 1
ATOM 756 O O . GLY A 1 106 ? 7.729 -15.286 7.213 1.00 91.88 106 GLY A O 1
ATOM 757 N N . ASN A 1 107 ? 5.662 -14.620 7.818 1.00 94.00 107 ASN A N 1
ATOM 758 C CA . ASN A 1 107 ? 5.507 -15.521 8.965 1.00 94.00 107 ASN A CA 1
ATOM 759 C C . ASN A 1 107 ? 4.315 -16.461 8.761 1.00 94.00 107 ASN A C 1
ATOM 761 O O . ASN A 1 107 ? 3.353 -16.109 8.078 1.00 94.00 107 ASN A O 1
ATOM 765 N N . TYR A 1 108 ? 4.380 -17.655 9.346 1.00 93.25 108 TYR A N 1
ATOM 766 C CA . TYR A 1 108 ? 3.352 -18.680 9.178 1.00 93.25 108 TYR A CA 1
ATOM 767 C C . TYR A 1 108 ? 3.112 -19.441 10.482 1.00 93.25 108 TYR A C 1
ATOM 769 O O . TYR A 1 108 ? 4.075 -19.822 11.150 1.00 93.25 108 TYR A O 1
ATOM 777 N N . ASP A 1 109 ? 1.839 -19.689 10.780 1.00 92.62 109 ASP A N 1
ATOM 778 C CA . ASP A 1 109 ? 1.380 -20.705 11.727 1.00 92.62 109 ASP A CA 1
ATOM 779 C C . ASP A 1 109 ? 1.368 -22.056 10.991 1.00 92.62 109 ASP A C 1
ATOM 781 O O . ASP A 1 109 ? 0.643 -22.244 10.007 1.00 92.62 109 ASP A O 1
ATOM 785 N N . CYS A 1 110 ? 2.246 -22.968 11.408 1.00 92.44 110 CYS A N 1
ATOM 786 C CA . CYS A 1 110 ? 2.425 -24.262 10.745 1.00 92.44 110 CYS A CA 1
ATOM 787 C C . CYS A 1 110 ? 1.847 -25.444 11.523 1.00 92.44 110 CYS A C 1
ATOM 789 O O . CYS A 1 110 ? 1.834 -26.556 10.983 1.00 92.44 110 CYS A O 1
ATOM 791 N N . ASP A 1 111 ? 1.395 -25.236 12.757 1.00 90.69 111 ASP A N 1
ATOM 792 C CA . ASP A 1 111 ? 0.756 -26.271 13.571 1.00 90.69 111 ASP A CA 1
ATOM 793 C C . ASP A 1 111 ? -0.754 -26.041 13.761 1.00 90.69 111 ASP A C 1
ATOM 795 O O . ASP A 1 111 ? -1.468 -26.979 14.127 1.00 90.69 111 ASP A O 1
ATOM 799 N N . GLY A 1 112 ? -1.255 -24.860 13.388 1.00 86.88 112 GLY A N 1
ATOM 800 C CA . GLY A 1 112 ? -2.661 -24.479 13.416 1.00 86.88 112 GLY A CA 1
ATOM 801 C C . GLY A 1 112 ? -3.160 -24.134 14.814 1.00 86.88 112 GLY A C 1
ATOM 802 O O . GLY A 1 112 ? -4.370 -24.217 15.048 1.00 86.88 112 GLY A O 1
ATOM 803 N N . ILE A 1 113 ? -2.259 -23.847 15.757 1.00 85.62 113 ILE A N 1
ATOM 804 C CA . ILE A 1 113 ? -2.595 -23.561 17.147 1.00 85.62 113 ILE A CA 1
ATOM 805 C C . ILE A 1 113 ? -2.484 -22.046 17.375 1.00 85.62 113 ILE A C 1
ATOM 807 O O . ILE A 1 113 ? -1.384 -21.506 17.464 1.00 85.62 113 ILE A O 1
ATOM 811 N N . PRO A 1 114 ? -3.618 -21.337 17.563 1.00 83.81 114 PRO A N 1
ATOM 812 C CA . PRO A 1 114 ? -3.599 -19.884 17.699 1.00 83.81 114 PRO A CA 1
ATOM 813 C C . PRO A 1 114 ? -2.775 -19.371 18.881 1.00 83.81 114 PRO A C 1
ATOM 815 O O . PRO A 1 114 ? -2.277 -18.258 18.830 1.00 83.81 114 PRO A O 1
ATOM 818 N N . ASP A 1 115 ? -2.632 -20.156 19.949 1.00 81.44 115 ASP A N 1
ATOM 819 C CA . ASP A 1 115 ? -2.064 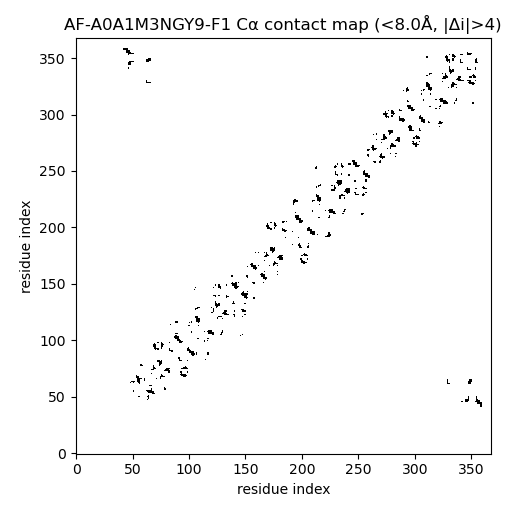-19.689 21.218 1.00 81.44 115 ASP A CA 1
ATOM 820 C C . ASP A 1 115 ? -0.533 -19.507 21.199 1.00 81.44 115 ASP A C 1
ATOM 822 O O . ASP A 1 115 ? 0.006 -18.833 22.083 1.00 81.44 115 ASP A O 1
ATOM 826 N N . ASN A 1 116 ? 0.184 -20.092 20.230 1.00 84.19 116 ASN A N 1
ATOM 827 C CA . ASN A 1 116 ? 1.642 -19.950 20.080 1.00 84.19 116 ASN A CA 1
ATOM 828 C C . ASN A 1 116 ? 2.089 -19.029 18.932 1.00 84.19 116 ASN A C 1
ATOM 830 O O . ASN A 1 116 ? 3.287 -18.733 18.840 1.00 84.19 116 ASN A O 1
ATOM 834 N N . GLY A 1 117 ? 1.141 -18.449 18.190 1.00 88.69 117 GLY A N 1
ATOM 835 C CA . GLY A 1 117 ? 1.395 -17.397 17.207 1.00 88.69 117 GLY A CA 1
ATOM 836 C C . GLY A 1 117 ? 1.877 -17.922 15.855 1.00 88.69 117 GLY A C 1
ATOM 837 O O . GLY A 1 117 ? 1.378 -18.918 15.356 1.00 88.69 117 GLY A O 1
ATOM 838 N N . CYS A 1 118 ? 2.790 -17.193 15.202 1.00 93.62 118 CYS A N 1
ATOM 839 C CA . CYS A 1 118 ? 3.333 -17.580 13.895 1.00 93.62 118 CYS A CA 1
ATOM 840 C C . CYS A 1 118 ? 4.810 -17.985 14.032 1.00 93.62 118 CYS A C 1
ATOM 842 O O . CYS A 1 118 ? 5.725 -17.155 14.128 1.00 93.62 118 CYS A O 1
ATOM 844 N N . GLU A 1 119 ? 5.070 -19.288 14.081 1.00 90.00 119 GLU A N 1
ATOM 845 C CA . GLU A 1 119 ? 6.349 -19.852 14.522 1.00 90.00 119 GLU A CA 1
ATOM 846 C C . GLU A 1 119 ? 7.388 -19.924 13.407 1.00 90.00 119 GLU A C 1
ATOM 848 O O . GLU A 1 119 ? 8.593 -19.855 13.679 1.00 90.00 119 GLU A O 1
ATOM 853 N N . ALA A 1 120 ? 6.947 -20.048 12.156 1.00 92.44 120 ALA A N 1
ATOM 854 C CA . ALA A 1 120 ? 7.827 -20.169 11.003 1.00 92.44 120 ALA A CA 1
ATOM 855 C C . ALA A 1 120 ? 8.045 -18.820 10.313 1.00 92.44 120 ALA A C 1
ATOM 857 O O . ALA A 1 120 ? 7.139 -17.998 10.217 1.00 92.44 120 ALA A O 1
ATOM 858 N N . LYS A 1 121 ? 9.255 -18.616 9.781 1.00 94.19 121 LYS A N 1
ATOM 859 C CA . LYS A 1 121 ? 9.625 -17.461 8.950 1.00 94.19 121 LYS A CA 1
ATOM 860 C C . LYS A 1 121 ? 9.862 -17.902 7.513 1.00 94.19 121 LYS A C 1
ATOM 862 O O . LYS A 1 121 ? 10.236 -19.046 7.281 1.00 94.19 121 LYS A O 1
ATOM 867 N N . SER A 1 122 ? 9.766 -16.981 6.566 1.00 94.31 122 SER A N 1
ATOM 868 C CA . SER A 1 122 ? 10.131 -17.256 5.183 1.00 94.31 122 SER A CA 1
ATOM 869 C C . SER A 1 122 ? 11.645 -17.417 5.044 1.00 94.31 122 SER A C 1
ATOM 871 O O . SER A 1 122 ? 12.425 -16.502 5.315 1.00 94.31 122 SER A O 1
ATOM 873 N N . ASP A 1 123 ? 12.053 -18.606 4.622 1.00 94.06 123 ASP A N 1
ATOM 874 C CA . ASP A 1 123 ? 13.431 -19.022 4.384 1.00 94.06 123 ASP A CA 1
ATOM 875 C C . ASP A 1 123 ? 13.459 -20.156 3.345 1.00 94.06 123 ASP A C 1
ATOM 877 O O . ASP A 1 123 ? 12.449 -20.455 2.708 1.00 94.06 123 ASP A O 1
ATOM 881 N N . ASN A 1 124 ? 14.613 -20.795 3.139 1.00 94.88 124 ASN A N 1
ATOM 882 C CA . ASN A 1 124 ? 14.726 -21.905 2.191 1.00 94.88 124 ASN A CA 1
ATOM 883 C C . ASN A 1 124 ? 13.953 -23.167 2.612 1.00 94.88 124 ASN A C 1
ATOM 885 O O . ASN A 1 124 ? 13.861 -24.081 1.796 1.00 94.88 124 ASN A O 1
ATOM 889 N N . ASP A 1 125 ? 13.398 -23.242 3.824 1.00 95.31 125 ASP A N 1
ATOM 890 C CA . ASP A 1 125 ? 12.551 -24.350 4.266 1.00 95.31 125 ASP A CA 1
ATOM 891 C C . ASP A 1 125 ? 11.048 -24.003 4.242 1.00 95.31 125 ASP A C 1
ATOM 893 O O . ASP A 1 125 ? 10.224 -24.914 4.140 1.00 95.31 125 ASP A O 1
ATOM 897 N N . ASN A 1 126 ? 10.687 -22.714 4.283 1.00 95.06 126 ASN A N 1
ATOM 898 C CA . ASN A 1 126 ? 9.303 -22.222 4.358 1.00 95.06 126 ASN A CA 1
ATOM 899 C C . ASN A 1 126 ? 9.021 -21.047 3.395 1.00 95.06 126 ASN A C 1
ATOM 901 O O . ASN A 1 126 ? 8.383 -20.054 3.756 1.00 95.06 126 ASN A O 1
ATOM 905 N N . CYS A 1 127 ? 9.526 -21.108 2.165 1.00 95.81 127 CYS A N 1
ATOM 906 C CA . CYS A 1 127 ? 9.459 -19.998 1.221 1.00 95.81 127 CYS A CA 1
ATOM 907 C C . CYS A 1 127 ? 8.030 -19.768 0.708 1.00 95.81 127 CYS A C 1
ATOM 909 O O . CYS A 1 127 ? 7.490 -20.565 -0.064 1.00 95.81 127 CYS A O 1
ATOM 911 N N . GLY A 1 128 ? 7.398 -18.675 1.138 1.00 92.12 128 GLY A N 1
ATOM 912 C CA . GLY A 1 128 ? 6.007 -18.379 0.774 1.00 92.12 128 GLY A CA 1
ATOM 913 C C . GLY A 1 128 ? 4.976 -19.324 1.415 1.00 92.12 128 GLY A C 1
ATOM 914 O O . GLY A 1 128 ? 3.869 -19.473 0.884 1.00 92.12 128 GLY A O 1
ATOM 915 N N . GLY A 1 129 ? 5.346 -20.044 2.480 1.00 92.88 129 GLY A N 1
ATOM 916 C CA . GLY A 1 129 ? 4.454 -20.910 3.256 1.00 92.88 129 GLY A CA 1
ATOM 917 C C . GLY A 1 129 ? 5.166 -22.084 3.930 1.00 92.88 129 GLY A C 1
ATOM 918 O O . GLY A 1 129 ? 6.271 -22.463 3.540 1.00 92.88 129 GLY A O 1
ATOM 919 N N . CYS A 1 130 ? 4.496 -22.702 4.904 1.00 94.56 130 CYS A N 1
ATOM 920 C CA . CYS A 1 130 ? 5.006 -23.843 5.668 1.00 94.56 130 CYS A CA 1
ATOM 921 C C . CYS A 1 130 ? 5.523 -24.979 4.771 1.00 94.56 130 CYS A C 1
ATOM 923 O O . CYS A 1 130 ? 4.795 -25.502 3.924 1.00 94.56 130 CYS A O 1
ATOM 925 N N . GLY A 1 131 ? 6.788 -25.366 4.957 1.00 93.00 131 GLY A N 1
ATOM 926 C CA . GLY A 1 131 ? 7.408 -26.508 4.278 1.00 93.00 131 GLY A CA 1
ATOM 927 C C . GLY A 1 131 ? 7.696 -26.332 2.780 1.00 93.00 131 GLY A C 1
ATOM 928 O O . GLY A 1 131 ? 8.118 -27.292 2.127 1.00 93.00 131 GLY A O 1
ATOM 929 N N . LYS A 1 132 ? 7.484 -25.142 2.202 1.00 94.31 132 LYS A N 1
ATOM 930 C CA . LYS A 1 132 ? 7.820 -24.852 0.799 1.00 94.31 132 LYS A CA 1
ATOM 931 C C . LYS A 1 132 ? 9.324 -24.620 0.640 1.00 94.31 132 LYS A C 1
ATOM 933 O O . LYS A 1 132 ? 9.821 -23.508 0.791 1.00 94.31 132 LYS A O 1
ATOM 938 N N . LYS A 1 133 ? 10.063 -25.680 0.320 1.00 95.50 133 LYS A N 1
ATOM 939 C CA . LYS A 1 133 ? 11.530 -25.625 0.285 1.00 95.50 133 LYS A CA 1
ATOM 940 C C . LYS A 1 133 ? 12.104 -25.075 -1.025 1.00 95.50 133 LYS A C 1
ATOM 942 O O . LYS A 1 133 ? 11.650 -25.448 -2.105 1.00 95.50 133 LYS A O 1
ATOM 947 N N . CYS A 1 134 ? 13.187 -24.306 -0.919 1.00 96.38 134 CYS A N 1
ATOM 948 C CA . CYS A 1 134 ? 14.069 -23.898 -2.016 1.00 96.38 134 CYS A CA 1
ATOM 949 C C . CYS A 1 134 ? 15.418 -24.635 -1.900 1.00 96.38 134 CYS A C 1
ATOM 951 O O . CYS A 1 134 ? 16.341 -24.138 -1.250 1.00 96.38 134 CYS A O 1
ATOM 953 N N . PRO A 1 135 ? 15.551 -25.844 -2.479 1.00 95.00 135 PRO A N 1
ATOM 954 C CA . PRO A 1 135 ? 16.738 -26.681 -2.286 1.00 95.00 135 PRO A CA 1
ATOM 955 C C . PRO A 1 135 ? 17.937 -26.278 -3.159 1.00 95.00 135 PRO A C 1
ATOM 957 O O . PRO A 1 135 ? 19.061 -26.673 -2.867 1.00 95.00 135 PRO A O 1
ATOM 960 N N . ASP A 1 136 ? 17.699 -25.544 -4.246 1.00 93.25 136 ASP A N 1
ATOM 961 C CA . ASP A 1 136 ? 18.723 -25.142 -5.209 1.00 93.25 136 ASP A CA 1
ATOM 962 C C . ASP A 1 136 ? 19.469 -23.890 -4.694 1.00 93.25 136 ASP A C 1
ATOM 964 O O . ASP A 1 136 ? 18.827 -22.853 -4.495 1.00 93.25 136 ASP A O 1
ATOM 968 N N . PRO A 1 137 ? 20.796 -23.951 -4.460 1.00 87.31 137 PRO A N 1
ATOM 969 C CA . PRO A 1 137 ? 21.567 -22.809 -3.968 1.00 87.31 137 PRO A CA 1
ATOM 970 C C . PRO A 1 137 ? 21.615 -21.638 -4.961 1.00 87.31 137 PRO A C 1
ATOM 972 O O . PRO A 1 137 ? 21.789 -20.501 -4.527 1.00 87.31 137 PRO A O 1
ATOM 975 N N . ASP A 1 138 ? 21.396 -21.884 -6.258 1.00 88.50 138 ASP A N 1
ATOM 976 C CA . ASP A 1 138 ? 21.289 -20.835 -7.282 1.00 88.50 138 ASP A CA 1
ATOM 977 C C . ASP A 1 138 ? 19.879 -20.207 -7.323 1.00 88.50 138 ASP A C 1
ATOM 979 O O . ASP A 1 138 ? 19.630 -19.236 -8.045 1.00 88.50 138 ASP A O 1
ATOM 983 N N . LYS A 1 139 ? 18.939 -20.743 -6.529 1.00 93.25 139 LYS A N 1
ATOM 984 C CA . LYS A 1 139 ? 17.558 -20.258 -6.377 1.00 93.25 139 LYS A CA 1
ATOM 985 C C . LYS A 1 139 ? 17.162 -20.155 -4.898 1.00 93.25 139 LYS A C 1
ATOM 987 O O . LYS A 1 139 ? 16.221 -20.831 -4.469 1.00 93.25 139 LYS A O 1
ATOM 992 N N . PRO A 1 140 ? 17.847 -19.307 -4.110 1.00 94.50 140 PRO A N 1
ATOM 993 C CA . PRO A 1 140 ? 17.493 -19.090 -2.710 1.00 94.50 140 PRO A CA 1
ATOM 994 C C . PRO A 1 140 ? 16.082 -18.501 -2.576 1.00 94.50 140 PRO A C 1
ATOM 996 O O . PRO A 1 140 ? 15.533 -17.973 -3.543 1.00 94.50 140 PRO A O 1
ATOM 999 N N . CYS A 1 141 ? 15.493 -18.558 -1.381 1.00 95.12 141 CYS A N 1
ATOM 1000 C CA . CYS A 1 141 ? 14.235 -17.864 -1.125 1.00 95.12 141 CYS A CA 1
ATOM 1001 C C . CYS A 1 141 ? 14.461 -16.345 -1.162 1.00 95.12 141 CYS A C 1
ATOM 1003 O O . CYS A 1 141 ? 15.254 -15.806 -0.387 1.00 95.12 141 CYS A O 1
ATOM 1005 N N . LEU A 1 142 ? 13.773 -15.657 -2.072 1.00 93.19 142 LEU A N 1
ATOM 1006 C CA . LEU A 1 142 ? 13.873 -14.213 -2.280 1.00 93.19 142 LEU A CA 1
ATOM 1007 C C . LEU A 1 142 ? 12.505 -13.563 -2.064 1.00 93.19 142 LEU A C 1
ATOM 1009 O O . LEU A 1 142 ? 11.496 -14.104 -2.512 1.00 93.19 142 LEU A O 1
ATOM 1013 N N . ASN A 1 143 ? 12.477 -12.384 -1.434 1.00 91.44 143 ASN A N 1
ATOM 1014 C CA . ASN A 1 143 ? 11.306 -11.506 -1.463 1.00 91.44 143 ASN A CA 1
ATOM 1015 C C . ASN A 1 143 ? 11.384 -10.635 -2.725 1.00 91.44 143 ASN A C 1
ATOM 1017 O O . ASN A 1 143 ? 12.277 -9.794 -2.852 1.00 91.44 143 ASN A O 1
ATOM 1021 N N . ILE A 1 144 ? 10.473 -10.866 -3.670 1.00 88.19 144 ILE A N 1
ATOM 1022 C CA . ILE A 1 144 ? 10.371 -10.126 -4.927 1.00 88.19 144 ILE A CA 1
ATOM 1023 C C . ILE A 1 144 ? 8.978 -9.503 -5.000 1.00 88.19 144 ILE A C 1
ATOM 1025 O O . ILE A 1 144 ? 8.012 -10.183 -5.344 1.00 88.19 144 ILE A O 1
ATOM 1029 N N . SER A 1 145 ? 8.895 -8.197 -4.730 1.00 86.00 145 SER A N 1
ATOM 1030 C CA . SER A 1 145 ? 7.638 -7.430 -4.749 1.00 86.00 145 SER A CA 1
ATOM 1031 C C . SER A 1 145 ? 6.584 -7.973 -3.771 1.00 86.00 145 SER A C 1
ATOM 1033 O O . SER A 1 145 ? 5.442 -8.191 -4.168 1.00 86.00 145 SER A O 1
ATOM 1035 N N . SER A 1 146 ? 6.978 -8.203 -2.512 1.00 86.06 146 SER A N 1
ATOM 1036 C CA . SER A 1 146 ? 6.127 -8.758 -1.440 1.00 86.06 146 SER A CA 1
ATOM 1037 C C . SER A 1 146 ? 5.640 -10.190 -1.688 1.00 86.06 146 SER A C 1
ATOM 1039 O O . SER A 1 146 ? 4.652 -10.647 -1.120 1.00 86.06 146 SER A O 1
ATOM 1041 N N . GLU A 1 147 ? 6.350 -10.926 -2.542 1.00 90.12 147 GLU A N 1
ATOM 1042 C CA . GLU A 1 147 ? 6.114 -12.342 -2.795 1.00 90.12 147 GLU A CA 1
ATOM 1043 C C . GLU A 1 147 ? 7.405 -13.123 -2.542 1.00 90.12 147 GLU A C 1
ATOM 1045 O O . GLU A 1 147 ? 8.460 -12.801 -3.096 1.00 90.12 147 GLU A O 1
ATOM 1050 N N . PHE A 1 148 ? 7.325 -14.168 -1.719 1.00 93.62 148 PHE A N 1
ATOM 1051 C CA . PHE A 1 148 ? 8.452 -15.058 -1.453 1.00 93.62 148 PHE A CA 1
ATOM 1052 C C . PHE A 1 148 ? 8.479 -16.210 -2.457 1.00 93.62 148 PHE A C 1
ATOM 1054 O O . PHE A 1 148 ? 7.561 -17.030 -2.497 1.00 93.62 148 PHE A O 1
ATOM 1061 N N . VAL A 1 149 ? 9.546 -16.282 -3.255 1.00 93.31 149 VAL A N 1
ATOM 1062 C CA . VAL A 1 149 ? 9.726 -17.285 -4.316 1.00 93.31 149 VAL A CA 1
ATOM 1063 C C . VAL A 1 149 ? 11.153 -17.839 -4.335 1.00 93.31 149 VAL A C 1
ATOM 1065 O O . VAL A 1 149 ? 12.098 -17.169 -3.920 1.00 93.31 149 VAL A O 1
ATOM 1068 N N . CYS A 1 150 ? 11.326 -19.065 -4.838 1.00 95.00 150 CYS A N 1
ATOM 1069 C CA . CYS A 1 150 ? 12.652 -19.660 -5.026 1.00 95.00 150 CYS A CA 1
ATOM 1070 C C . CYS A 1 150 ? 13.337 -19.098 -6.283 1.00 95.00 150 CYS A C 1
ATOM 1072 O O . CYS A 1 150 ? 12.950 -19.425 -7.408 1.00 95.00 150 CYS A O 1
ATOM 1074 N N . GLY A 1 151 ? 14.395 -18.310 -6.092 1.00 93.62 151 GLY A N 1
ATOM 1075 C CA . GLY A 1 151 ? 15.187 -17.701 -7.158 1.00 93.62 151 GLY A CA 1
ATOM 1076 C C . GLY A 1 151 ? 14.507 -16.517 -7.849 1.00 93.62 151 GLY A C 1
ATOM 1077 O O . GLY A 1 151 ? 13.422 -16.073 -7.480 1.00 93.62 151 GLY A O 1
ATOM 1078 N N . CYS A 1 152 ? 15.180 -15.969 -8.860 1.00 93.44 152 CYS A N 1
ATOM 1079 C CA . CYS A 1 152 ? 14.674 -14.820 -9.607 1.00 93.44 152 CYS A CA 1
ATOM 1080 C C . CYS A 1 152 ? 13.534 -15.207 -10.558 1.00 93.44 152 CYS A C 1
ATOM 1082 O O . CYS A 1 152 ? 13.542 -16.280 -11.168 1.00 93.44 152 CYS A O 1
ATOM 1084 N N . LYS A 1 153 ? 12.573 -14.294 -10.746 1.00 90.81 153 LYS A N 1
ATOM 1085 C CA . LYS A 1 153 ? 11.518 -14.457 -11.753 1.00 90.81 153 LYS A CA 1
ATOM 1086 C C . LYS A 1 153 ? 12.138 -14.374 -13.153 1.00 90.81 153 LYS A C 1
ATOM 1088 O O . LYS A 1 153 ? 12.855 -13.427 -13.475 1.00 90.81 153 LYS A O 1
ATOM 1093 N N . SER A 1 154 ? 11.855 -15.363 -14.002 1.00 87.06 154 SER A N 1
ATOM 1094 C CA . SER A 1 154 ? 12.284 -15.346 -15.409 1.00 87.06 154 SER A CA 1
ATOM 1095 C C . SER A 1 154 ? 11.825 -14.043 -16.087 1.00 87.06 154 SER A C 1
ATOM 1097 O O . SER A 1 154 ? 10.666 -13.663 -15.907 1.00 87.06 154 SER A O 1
ATOM 1099 N N . PRO A 1 155 ? 12.678 -13.350 -16.869 1.00 88.81 155 PRO A N 1
ATOM 1100 C CA . PRO A 1 155 ? 13.961 -13.797 -17.428 1.00 88.81 155 PRO A CA 1
ATOM 1101 C C . PRO A 1 155 ? 15.209 -13.387 -16.622 1.00 88.81 155 PRO A C 1
ATOM 1103 O O . PRO A 1 155 ? 16.314 -13.416 -17.164 1.00 88.81 155 PRO A O 1
ATOM 1106 N N . GLN A 1 156 ? 15.055 -12.947 -15.373 1.00 91.81 156 GLN A N 1
ATOM 1107 C CA . GLN A 1 156 ? 16.181 -12.504 -14.553 1.00 91.81 156 GLN A CA 1
ATOM 1108 C C . GLN A 1 156 ? 17.023 -13.686 -14.062 1.00 91.81 156 GLN A C 1
ATOM 1110 O O . GLN A 1 156 ? 16.526 -14.801 -13.905 1.00 91.81 156 GLN A O 1
ATOM 1115 N N . VAL A 1 157 ? 18.299 -13.421 -13.788 1.00 91.81 157 VAL A N 1
ATOM 1116 C CA . VAL A 1 157 ? 19.241 -14.398 -13.226 1.00 91.81 157 VAL A CA 1
ATOM 1117 C C . VAL A 1 157 ? 19.788 -13.896 -11.898 1.00 91.81 157 VAL A C 1
ATOM 1119 O O . VAL A 1 157 ? 19.957 -12.689 -11.706 1.00 91.81 157 VAL A O 1
ATOM 1122 N N . TYR A 1 158 ? 20.054 -14.831 -10.987 1.00 93.31 158 TYR A N 1
ATOM 1123 C CA . TYR A 1 158 ? 20.652 -14.521 -9.698 1.00 93.31 158 TYR A CA 1
ATOM 1124 C C . TYR A 1 158 ? 22.155 -14.266 -9.863 1.00 93.31 158 TYR A C 1
ATOM 1126 O O . TYR A 1 158 ? 22.893 -15.134 -10.324 1.00 93.31 158 TYR A O 1
ATOM 1134 N N . CYS A 1 159 ? 22.611 -13.076 -9.479 1.00 91.00 159 CYS A N 1
ATOM 1135 C CA . CYS A 1 159 ? 24.023 -12.715 -9.429 1.00 91.00 159 CYS A CA 1
ATOM 1136 C C . CYS A 1 159 ? 24.383 -12.334 -7.992 1.00 91.00 159 CYS A C 1
ATOM 1138 O O . CYS A 1 159 ? 24.128 -11.209 -7.564 1.00 91.00 159 CYS A O 1
ATOM 1140 N N . ALA A 1 160 ? 25.021 -13.253 -7.261 1.00 87.06 160 ALA A N 1
ATOM 1141 C CA . ALA A 1 160 ? 25.354 -13.083 -5.840 1.00 87.06 160 ALA A CA 1
ATOM 1142 C C . ALA A 1 160 ? 26.163 -11.806 -5.528 1.00 87.06 160 ALA A C 1
ATOM 1144 O O . ALA A 1 160 ? 26.029 -11.238 -4.450 1.00 87.06 160 ALA A O 1
ATOM 1145 N N . ASN A 1 161 ? 26.978 -11.340 -6.482 1.00 83.88 161 ASN A N 1
ATOM 1146 C CA . ASN A 1 161 ? 27.848 -10.166 -6.333 1.00 83.88 161 ASN A CA 1
ATOM 1147 C C . ASN A 1 161 ? 27.283 -8.888 -6.981 1.00 83.88 161 ASN A C 1
ATOM 1149 O O . ASN A 1 161 ? 28.013 -7.913 -7.158 1.00 83.88 161 ASN A O 1
ATOM 1153 N N . SER A 1 162 ? 26.010 -8.890 -7.382 1.00 84.31 162 SER A N 1
ATOM 1154 C CA . SER A 1 162 ? 25.350 -7.706 -7.933 1.00 84.31 162 SER A CA 1
ATOM 1155 C C . SER A 1 162 ? 24.684 -6.888 -6.817 1.00 84.31 162 SER A C 1
ATOM 1157 O O . SER A 1 162 ? 24.083 -7.479 -5.920 1.00 84.31 162 SER A O 1
ATOM 1159 N N . PRO A 1 163 ? 24.705 -5.539 -6.873 1.00 82.12 163 PRO A N 1
ATOM 1160 C CA . PRO A 1 163 ? 23.950 -4.687 -5.945 1.00 82.12 163 PRO A CA 1
ATOM 1161 C C . PRO A 1 163 ? 22.445 -4.986 -5.936 1.00 82.12 163 PRO A C 1
ATOM 1163 O O . PRO A 1 163 ? 21.769 -4.765 -4.936 1.00 82.12 163 PRO A O 1
ATOM 1166 N N . ILE A 1 164 ? 21.932 -5.485 -7.063 1.00 84.56 164 ILE A N 1
ATOM 1167 C CA . ILE A 1 164 ? 20.570 -5.987 -7.215 1.00 84.56 164 ILE A CA 1
ATOM 1168 C C . ILE A 1 164 ? 20.695 -7.485 -7.528 1.00 84.56 164 ILE A C 1
ATOM 1170 O O . ILE A 1 164 ? 21.218 -7.820 -8.595 1.00 84.56 164 ILE A O 1
ATOM 1174 N N . PRO A 1 165 ? 20.250 -8.393 -6.638 1.00 87.62 165 PRO A N 1
ATOM 1175 C CA . PRO A 1 165 ? 20.539 -9.824 -6.753 1.00 87.62 165 PRO A CA 1
ATOM 1176 C C . PRO A 1 165 ? 19.930 -10.467 -8.002 1.00 87.62 165 PRO A C 1
ATOM 1178 O O . PRO A 1 165 ? 20.499 -11.419 -8.524 1.00 87.62 165 PRO A O 1
ATOM 1181 N N . CYS A 1 166 ? 18.816 -9.935 -8.512 1.00 93.06 166 CYS A N 1
ATOM 1182 C CA . CYS A 1 166 ? 18.207 -10.362 -9.768 1.00 93.06 166 CYS A CA 1
ATOM 1183 C C . CYS A 1 166 ? 18.498 -9.347 -10.874 1.00 93.06 166 CYS A C 1
ATOM 1185 O O . CYS A 1 166 ? 17.924 -8.257 -10.888 1.00 93.06 166 CYS A O 1
ATOM 1187 N N . VAL A 1 167 ? 19.367 -9.710 -11.817 1.00 92.75 167 VAL A N 1
ATOM 1188 C CA . VAL A 1 167 ? 19.714 -8.862 -12.970 1.00 92.75 167 VAL A CA 1
ATOM 1189 C C . VAL A 1 167 ? 19.093 -9.406 -14.248 1.00 92.75 167 VAL A C 1
ATOM 1191 O O . VAL A 1 167 ? 18.812 -10.600 -14.360 1.00 92.75 167 VAL A O 1
ATOM 1194 N N . ASN A 1 168 ? 18.879 -8.535 -15.233 1.00 93.12 168 ASN A N 1
ATOM 1195 C CA . ASN A 1 168 ? 18.405 -8.943 -16.551 1.00 93.12 168 ASN A CA 1
ATOM 1196 C C . ASN A 1 168 ? 19.593 -9.078 -17.518 1.00 93.12 168 ASN A C 1
ATOM 1198 O O . ASN A 1 168 ? 20.013 -8.072 -18.099 1.00 93.12 168 ASN A O 1
ATOM 1202 N N . PRO A 1 169 ? 20.092 -10.299 -17.778 1.00 93.50 169 PRO A N 1
ATOM 1203 C CA . PRO A 1 169 ? 21.250 -10.475 -18.640 1.00 93.50 169 PRO A CA 1
ATOM 1204 C C . PRO A 1 169 ? 20.936 -10.154 -20.101 1.00 93.50 169 PRO A C 1
ATOM 1206 O O . PRO A 1 169 ? 21.841 -10.092 -20.920 1.00 93.50 169 PRO A O 1
ATOM 1209 N N . LYS A 1 170 ? 19.667 -9.944 -20.471 1.00 94.75 170 LYS A N 1
ATOM 1210 C CA . LYS A 1 170 ? 19.301 -9.590 -21.843 1.00 94.75 170 LYS A CA 1
ATOM 1211 C C . LYS A 1 170 ? 19.427 -8.099 -22.159 1.00 94.75 170 LYS A C 1
ATOM 1213 O O . LYS A 1 170 ? 19.415 -7.771 -23.340 1.00 94.75 170 LYS A O 1
ATOM 1218 N N . ALA A 1 171 ? 19.500 -7.221 -21.159 1.00 92.62 171 ALA A N 1
ATOM 1219 C CA . ALA A 1 171 ? 19.411 -5.769 -21.368 1.00 92.62 171 ALA A CA 1
ATOM 1220 C C . ALA A 1 171 ? 20.371 -4.932 -20.506 1.00 92.62 171 ALA A C 1
ATOM 1222 O O . ALA A 1 171 ? 20.545 -3.742 -20.772 1.00 92.62 171 ALA A O 1
ATOM 1223 N N . ASP A 1 172 ? 20.972 -5.524 -19.473 1.00 92.75 172 ASP A N 1
ATOM 1224 C CA . ASP A 1 172 ? 21.916 -4.837 -18.597 1.00 92.75 172 ASP A CA 1
ATOM 1225 C C . ASP A 1 172 ? 23.298 -4.743 -19.260 1.00 92.75 172 ASP A C 1
ATOM 1227 O O . ASP A 1 172 ? 23.972 -5.752 -19.470 1.00 92.75 172 ASP A O 1
ATOM 1231 N N . ASP A 1 173 ? 23.734 -3.515 -19.555 1.00 93.69 173 ASP A N 1
ATOM 1232 C CA . ASP A 1 173 ? 25.014 -3.221 -20.210 1.00 93.69 173 ASP A CA 1
ATOM 1233 C C . ASP A 1 173 ? 26.238 -3.647 -19.372 1.00 93.69 173 ASP A C 1
ATOM 1235 O O . ASP A 1 173 ? 27.345 -3.685 -19.904 1.00 93.69 173 ASP A O 1
ATOM 1239 N N . LYS A 1 174 ? 26.062 -3.983 -18.083 1.00 93.62 174 LYS A N 1
ATOM 1240 C CA . LYS A 1 174 ? 27.113 -4.481 -17.176 1.00 93.62 174 LYS A CA 1
ATOM 1241 C C . LYS A 1 174 ? 27.036 -5.985 -16.887 1.00 93.62 174 LYS A C 1
ATOM 1243 O O . LYS A 1 174 ? 27.958 -6.527 -16.281 1.00 93.62 174 LYS A O 1
ATOM 1248 N N . ASN A 1 175 ? 25.945 -6.646 -17.272 1.00 93.94 175 ASN A N 1
ATOM 1249 C CA . ASN A 1 175 ? 25.695 -8.068 -17.015 1.00 93.94 175 ASN A CA 1
ATOM 1250 C C . ASN A 1 175 ? 25.188 -8.788 -18.280 1.00 93.94 175 ASN A C 1
ATOM 1252 O O . ASN A 1 175 ? 24.338 -9.677 -18.212 1.00 93.94 175 ASN A O 1
ATOM 1256 N N . CYS A 1 176 ? 25.672 -8.389 -19.454 1.00 95.38 176 CYS A N 1
ATOM 1257 C CA . CYS A 1 176 ? 25.107 -8.812 -20.727 1.00 95.38 176 CYS A CA 1
ATOM 1258 C C . CYS A 1 176 ? 25.404 -10.284 -21.040 1.00 95.38 176 CYS A C 1
ATOM 1260 O O . CYS A 1 176 ? 26.550 -10.694 -21.158 1.00 95.38 176 CYS A O 1
ATOM 1262 N N . GLY A 1 177 ? 24.381 -11.118 -21.181 1.00 93.06 177 GLY A N 1
ATOM 1263 C CA . GLY A 1 177 ? 24.528 -12.562 -21.389 1.00 93.06 177 GLY A CA 1
ATOM 1264 C C . GLY A 1 177 ? 25.000 -13.338 -20.151 1.00 93.06 177 GLY A C 1
ATOM 1265 O O . GLY A 1 177 ? 25.028 -14.565 -20.187 1.00 93.06 177 GLY A O 1
ATOM 1266 N N . GLY A 1 178 ? 25.320 -12.658 -19.046 1.00 91.56 178 GLY A N 1
ATOM 1267 C CA . GLY A 1 178 ? 25.780 -13.265 -17.801 1.00 91.56 178 GLY A CA 1
ATOM 1268 C C . GLY A 1 178 ? 26.336 -12.235 -16.818 1.00 91.56 178 GLY A C 1
ATOM 1269 O O . GLY A 1 178 ? 26.665 -11.110 -17.193 1.00 91.56 178 GLY A O 1
ATOM 1270 N N . CYS A 1 179 ? 26.452 -12.621 -15.547 1.00 93.00 179 CYS A N 1
ATOM 1271 C CA . CYS A 1 179 ? 26.929 -11.730 -14.489 1.00 93.00 179 CYS A CA 1
ATOM 1272 C C . CYS A 1 179 ? 28.320 -11.149 -14.819 1.00 93.00 179 CYS A C 1
ATOM 1274 O O . CYS A 1 179 ? 29.254 -11.895 -15.110 1.00 93.00 179 CYS A O 1
ATOM 1276 N N . GLY A 1 180 ? 28.466 -9.824 -14.736 1.00 91.00 180 GLY A N 1
ATOM 1277 C CA . GLY A 1 180 ? 29.737 -9.107 -14.881 1.00 91.00 180 GLY A CA 1
ATOM 1278 C C . GLY A 1 180 ? 30.254 -8.903 -16.310 1.00 91.00 180 GLY A C 1
ATOM 1279 O O . GLY A 1 180 ? 31.362 -8.390 -16.467 1.00 91.00 180 GLY A O 1
ATOM 1280 N N . ASN A 1 181 ? 29.505 -9.285 -17.349 1.00 93.00 181 ASN A N 1
ATOM 1281 C CA . ASN A 1 181 ? 29.905 -9.030 -18.735 1.00 93.00 181 ASN A CA 1
ATOM 1282 C C . ASN A 1 181 ? 29.500 -7.613 -19.190 1.00 93.00 181 ASN A C 1
ATOM 1284 O O . ASN A 1 181 ? 28.318 -7.340 -19.412 1.00 93.00 181 ASN A O 1
ATOM 1288 N N . VAL A 1 182 ? 30.480 -6.716 -19.331 1.00 94.12 182 VAL A N 1
ATOM 1289 C CA . VAL A 1 182 ? 30.268 -5.288 -19.630 1.00 94.12 182 VAL A CA 1
ATOM 1290 C C . VAL A 1 182 ? 30.440 -4.995 -21.125 1.00 94.12 182 VAL A C 1
ATOM 1292 O O . VAL A 1 182 ? 31.444 -5.384 -21.718 1.00 94.12 182 VAL A O 1
ATOM 1295 N N . CYS A 1 183 ? 29.496 -4.268 -21.728 1.00 95.25 183 CYS A N 1
ATOM 1296 C CA . CYS A 1 183 ? 29.542 -3.888 -23.144 1.00 95.25 183 CYS A CA 1
ATOM 1297 C C . CYS A 1 183 ? 30.376 -2.621 -23.424 1.00 95.25 183 CYS A C 1
ATOM 1299 O O . CYS A 1 183 ? 30.354 -1.667 -22.647 1.00 95.25 183 CYS A O 1
ATOM 1301 N N . ASP A 1 184 ? 31.055 -2.588 -24.580 1.00 94.75 184 ASP A N 1
ATOM 1302 C CA . ASP A 1 184 ? 31.725 -1.397 -25.131 1.00 94.75 184 ASP A CA 1
ATOM 1303 C C . ASP A 1 184 ? 30.720 -0.483 -25.852 1.00 94.75 184 ASP A C 1
ATOM 1305 O O . ASP A 1 184 ? 30.067 -0.899 -26.812 1.00 94.75 184 ASP A O 1
ATOM 1309 N N . SER A 1 185 ? 30.640 0.781 -25.425 1.00 91.25 185 SER A N 1
ATOM 1310 C CA . SER A 1 185 ? 29.708 1.775 -25.967 1.00 91.25 185 SER A CA 1
ATOM 1311 C C . SER A 1 185 ? 30.035 2.278 -27.369 1.00 91.25 185 SER A C 1
ATOM 1313 O O . SER A 1 185 ? 29.157 2.828 -28.036 1.00 91.25 185 SER A O 1
ATOM 1315 N N . THR A 1 186 ? 31.267 2.066 -27.833 1.00 90.69 186 THR A N 1
ATOM 1316 C CA . THR A 1 186 ? 31.731 2.435 -29.180 1.00 90.69 186 THR A CA 1
ATOM 1317 C C . THR A 1 186 ? 31.708 1.267 -30.159 1.00 90.69 186 THR A C 1
ATOM 1319 O O . THR A 1 186 ? 31.895 1.471 -31.361 1.00 90.69 186 THR A O 1
ATOM 1322 N N . ASN A 1 187 ? 31.501 0.052 -29.641 1.00 90.00 187 ASN A N 1
ATOM 1323 C CA . ASN A 1 187 ? 31.555 -1.200 -30.387 1.00 90.00 187 ASN A CA 1
ATOM 1324 C C . ASN A 1 187 ? 32.782 -1.279 -31.316 1.00 90.00 187 ASN A C 1
ATOM 1326 O O . ASN A 1 187 ? 32.660 -1.561 -32.509 1.00 90.00 187 ASN A O 1
ATOM 1330 N N . GLY A 1 188 ? 33.964 -0.945 -30.788 1.00 87.06 188 GLY A N 1
ATOM 1331 C CA . GLY A 1 188 ? 35.215 -0.974 -31.546 1.00 87.06 188 GLY A CA 1
ATOM 1332 C C . GLY A 1 188 ? 35.317 0.045 -32.690 1.00 87.06 188 GLY A C 1
ATOM 1333 O O . GLY A 1 188 ? 36.036 -0.208 -33.655 1.00 87.06 188 GLY A O 1
ATOM 1334 N N . GLY A 1 189 ? 34.619 1.185 -32.606 1.00 85.75 189 GLY A N 1
ATOM 1335 C CA . GLY A 1 189 ? 34.670 2.252 -33.618 1.00 85.75 189 GLY A CA 1
ATOM 1336 C C . GLY A 1 189 ? 33.633 2.117 -34.737 1.00 85.75 189 GLY A C 1
ATOM 1337 O O . GLY A 1 189 ? 33.854 2.604 -35.847 1.00 85.75 189 GLY A O 1
ATOM 1338 N N . ALA A 1 190 ? 32.514 1.449 -34.456 1.00 89.38 190 ALA A N 1
ATOM 1339 C CA . ALA A 1 190 ? 31.374 1.363 -35.361 1.00 89.38 190 ALA A CA 1
ATOM 1340 C C . ALA A 1 190 ? 30.789 2.761 -35.694 1.00 89.38 190 ALA A C 1
ATOM 1342 O O . ALA A 1 190 ? 31.065 3.732 -34.979 1.00 89.38 190 ALA A O 1
ATOM 1343 N N . PRO A 1 191 ? 29.978 2.897 -36.767 1.00 89.31 191 PRO A N 1
ATOM 1344 C CA . PRO A 1 191 ? 29.343 4.165 -37.118 1.00 89.31 191 PRO A CA 1
ATOM 1345 C C . PRO A 1 191 ? 28.587 4.780 -35.937 1.00 89.31 191 PRO A C 1
ATOM 1347 O O . PRO A 1 191 ? 27.889 4.079 -35.200 1.00 89.31 191 PRO A O 1
ATOM 1350 N N . SER A 1 192 ? 28.747 6.092 -35.774 1.00 90.00 192 SER A N 1
ATOM 1351 C CA . SER A 1 192 ? 28.084 6.870 -34.731 1.00 90.00 192 SER A CA 1
ATOM 1352 C C . SER A 1 192 ? 26.817 7.511 -35.281 1.00 90.00 192 SER A C 1
ATOM 1354 O O . SER A 1 192 ? 26.827 8.057 -36.387 1.00 90.00 192 SER A O 1
ATOM 1356 N N . TYR A 1 193 ? 25.748 7.462 -34.491 1.00 92.06 193 TYR A N 1
ATOM 1357 C CA . TYR A 1 193 ? 24.449 8.033 -34.825 1.00 92.06 193 TYR A CA 1
ATOM 1358 C C . TYR A 1 193 ? 24.046 9.067 -33.766 1.00 92.06 193 TYR A C 1
ATOM 1360 O O . TYR A 1 193 ? 24.406 8.910 -32.593 1.00 92.06 193 TYR A O 1
ATOM 1368 N N . PRO A 1 194 ? 23.310 10.130 -34.141 1.00 93.25 194 PRO A N 1
ATOM 1369 C CA . PRO A 1 194 ? 22.850 11.132 -33.186 1.00 93.25 194 PRO A CA 1
ATOM 1370 C C . PRO A 1 194 ? 22.071 10.497 -32.028 1.00 93.25 194 PRO A C 1
ATOM 1372 O O . PRO A 1 194 ? 21.178 9.681 -32.250 1.00 93.25 194 PRO A O 1
ATOM 1375 N N . ASN A 1 195 ? 22.395 10.891 -30.792 1.00 93.25 195 ASN A N 1
ATOM 1376 C CA . ASN A 1 195 ? 21.710 10.439 -29.575 1.00 93.25 195 ASN A CA 1
ATOM 1377 C C . ASN A 1 195 ? 21.684 8.907 -29.371 1.00 93.25 195 ASN A C 1
ATOM 1379 O O . ASN A 1 195 ? 20.780 8.396 -28.707 1.00 93.25 195 ASN A O 1
ATOM 1383 N N . ALA A 1 196 ? 22.674 8.172 -29.888 1.00 94.31 196 ALA A N 1
ATOM 1384 C CA . ALA A 1 196 ? 22.756 6.717 -29.757 1.00 94.31 196 ALA A CA 1
ATOM 1385 C C . ALA A 1 196 ? 24.141 6.224 -29.285 1.00 94.31 196 ALA A C 1
ATOM 1387 O O . ALA A 1 196 ? 25.143 6.928 -29.403 1.00 94.31 196 ALA A O 1
ATOM 1388 N N . TYR A 1 197 ? 24.188 5.004 -28.746 1.00 94.19 197 TYR A N 1
ATOM 1389 C CA . TYR A 1 197 ? 25.391 4.292 -28.291 1.00 94.19 197 TYR A CA 1
ATOM 1390 C C . TYR A 1 197 ? 25.217 2.771 -28.445 1.00 94.19 197 TYR A C 1
ATOM 1392 O O . TYR A 1 197 ? 24.110 2.306 -28.698 1.00 94.19 197 TYR A O 1
ATOM 1400 N N . TYR A 1 198 ? 26.278 1.975 -28.277 1.00 94.44 198 TYR A N 1
ATOM 1401 C CA . TYR A 1 198 ? 26.184 0.510 -28.333 1.00 94.44 198 TYR A CA 1
ATOM 1402 C C . TYR A 1 198 ? 26.101 -0.131 -26.936 1.00 94.44 198 TYR A C 1
ATOM 1404 O O . TYR A 1 198 ? 26.824 0.234 -26.020 1.00 94.44 198 TYR A O 1
ATOM 1412 N N . GLY A 1 199 ? 25.229 -1.113 -26.740 1.00 94.81 199 GLY A N 1
ATOM 1413 C CA . GLY A 1 199 ? 25.045 -1.774 -25.448 1.00 94.81 199 GLY A CA 1
ATOM 1414 C C . GLY A 1 199 ? 24.524 -3.198 -25.579 1.00 94.81 199 GLY A C 1
ATOM 1415 O O . GLY A 1 199 ? 24.677 -3.841 -26.621 1.00 94.81 199 GLY A O 1
ATOM 1416 N N . CYS A 1 200 ? 23.934 -3.695 -24.498 1.00 96.00 200 CYS A N 1
ATOM 1417 C CA . CYS A 1 200 ? 23.359 -5.023 -24.404 1.00 96.00 200 CYS A CA 1
ATOM 1418 C C . CYS A 1 200 ? 21.943 -5.067 -24.979 1.00 96.00 200 CYS A C 1
ATOM 1420 O O . CYS A 1 200 ? 21.064 -4.309 -24.561 1.00 96.00 200 CYS A O 1
ATOM 1422 N N . SER A 1 201 ? 21.702 -6.018 -25.879 1.00 94.44 201 SER A N 1
ATOM 1423 C CA . SER A 1 201 ? 20.357 -6.431 -26.276 1.00 94.44 201 SER A CA 1
ATOM 1424 C C . SER A 1 201 ? 20.329 -7.930 -26.537 1.00 94.44 201 SER A C 1
ATOM 1426 O O . SER A 1 201 ? 21.252 -8.493 -27.120 1.00 94.44 201 SER A O 1
ATOM 1428 N N . SER A 1 202 ? 19.271 -8.602 -26.083 1.00 93.94 202 SER A N 1
ATOM 1429 C CA . SER A 1 202 ? 19.103 -10.058 -26.204 1.00 93.94 202 SER A CA 1
ATOM 1430 C C . SER A 1 202 ? 20.286 -10.886 -25.669 1.00 93.94 202 SER A C 1
ATOM 1432 O O . SER A 1 202 ? 20.476 -12.030 -26.072 1.00 93.94 202 SER A O 1
ATOM 1434 N N . GLY A 1 203 ? 21.056 -10.331 -24.728 1.00 94.25 203 GLY A N 1
ATOM 1435 C CA . GLY A 1 203 ? 22.211 -10.991 -24.110 1.00 94.25 203 GLY A CA 1
ATOM 1436 C C . GLY A 1 203 ? 23.502 -10.898 -24.918 1.00 94.25 203 GLY A C 1
ATOM 1437 O O . GLY A 1 203 ? 24.449 -11.626 -24.632 1.00 94.25 203 GLY A O 1
ATOM 1438 N N . GLN A 1 204 ? 23.544 -10.018 -25.917 1.00 96.00 204 GLN A N 1
ATOM 1439 C CA . GLN A 1 204 ? 24.722 -9.755 -26.731 1.00 96.00 204 GLN A CA 1
ATOM 1440 C C . GLN A 1 204 ? 25.047 -8.260 -26.732 1.00 96.00 204 GLN A C 1
ATOM 1442 O O . GLN A 1 204 ? 24.156 -7.413 -26.824 1.00 96.00 204 GLN A O 1
ATOM 1447 N N . CYS A 1 205 ? 26.335 -7.943 -26.620 1.00 95.56 205 CYS A N 1
ATOM 1448 C CA . CYS A 1 205 ? 26.831 -6.580 -26.772 1.00 95.56 205 CYS A CA 1
ATOM 1449 C C . CYS A 1 205 ? 26.878 -6.170 -28.249 1.00 95.56 205 CYS A C 1
ATOM 1451 O O . CYS A 1 205 ? 26.973 -7.020 -29.134 1.00 95.56 205 CYS A O 1
ATOM 1453 N N . GLY A 1 206 ? 26.862 -4.860 -28.502 1.00 93.12 206 GLY A N 1
ATOM 1454 C CA . GLY A 1 206 ? 26.953 -4.293 -29.851 1.00 93.12 206 GLY A CA 1
ATOM 1455 C C . GLY A 1 206 ? 25.601 -3.920 -30.461 1.00 93.12 206 GLY A C 1
ATOM 1456 O O . GLY A 1 206 ? 25.530 -3.622 -31.651 1.00 93.12 206 GLY A O 1
ATOM 1457 N N . ALA A 1 207 ? 24.528 -3.906 -29.668 1.00 92.44 207 ALA A N 1
ATOM 1458 C CA . ALA A 1 207 ? 23.227 -3.413 -30.104 1.00 92.44 207 ALA A CA 1
ATOM 1459 C C . ALA A 1 207 ? 23.142 -1.891 -29.963 1.00 92.44 207 ALA A C 1
ATOM 1461 O O . ALA A 1 207 ? 23.544 -1.352 -28.935 1.00 92.44 207 ALA A O 1
ATOM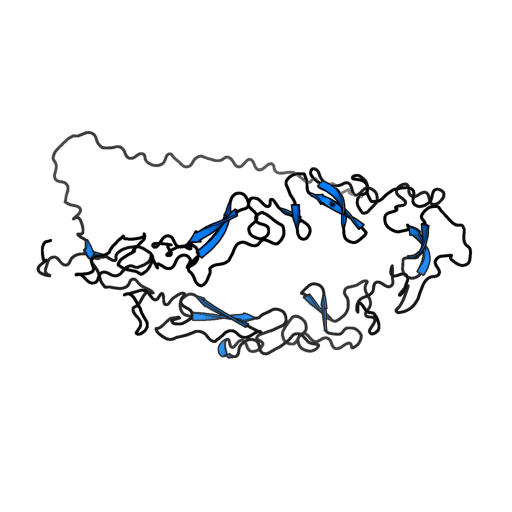 1462 N N . LEU A 1 208 ? 22.590 -1.200 -30.961 1.00 91.62 208 LEU A N 1
ATOM 1463 C CA . LEU A 1 208 ? 22.371 0.244 -30.892 1.00 91.62 208 LEU A CA 1
ATOM 1464 C C . LEU A 1 208 ? 21.241 0.565 -29.894 1.00 91.62 208 LEU A C 1
ATOM 1466 O O . LEU A 1 208 ? 20.155 -0.009 -29.970 1.00 91.62 208 LEU A O 1
ATOM 1470 N N . LYS A 1 209 ? 21.503 1.475 -28.958 1.00 92.75 209 LYS A N 1
ATOM 1471 C CA . LYS A 1 209 ? 20.596 1.962 -27.912 1.00 92.75 209 LYS A CA 1
ATOM 1472 C C . LYS A 1 209 ? 20.573 3.485 -27.933 1.00 92.75 209 LYS A C 1
ATOM 1474 O O . LYS A 1 209 ? 21.553 4.122 -28.311 1.00 92.75 209 LYS A O 1
ATOM 1479 N N . CYS A 1 210 ? 19.470 4.073 -27.493 1.00 93.69 210 CYS A N 1
ATOM 1480 C CA . CYS A 1 210 ? 19.360 5.519 -27.366 1.00 93.69 210 CYS A CA 1
ATOM 1481 C C . CYS A 1 210 ? 19.964 6.009 -26.055 1.00 93.69 210 CYS A C 1
ATOM 1483 O O . CYS A 1 210 ? 19.831 5.353 -25.020 1.00 93.69 210 CYS A O 1
ATOM 1485 N N . VAL A 1 211 ? 20.589 7.187 -26.094 1.00 91.88 211 VAL A N 1
ATOM 1486 C CA . VAL A 1 211 ? 20.930 7.920 -24.870 1.00 91.88 211 VAL A CA 1
ATOM 1487 C C . VAL A 1 211 ? 19.654 8.234 -24.086 1.00 91.88 211 VAL A C 1
ATOM 1489 O O . VAL A 1 211 ? 18.548 8.215 -24.632 1.00 91.88 211 VAL A O 1
ATOM 1492 N N . GLU A 1 212 ? 19.799 8.515 -22.793 1.00 90.56 212 GLU A N 1
ATOM 1493 C CA . GLU A 1 212 ? 18.654 8.717 -21.907 1.00 90.56 212 GLU A CA 1
ATOM 1494 C C . GLU A 1 212 ? 17.633 9.713 -22.481 1.00 90.56 212 GLU A C 1
ATOM 1496 O O . GLU A 1 212 ? 17.979 10.818 -22.904 1.00 90.56 212 GLU A O 1
ATOM 1501 N N . ARG A 1 213 ? 16.352 9.317 -22.443 1.00 91.31 213 ARG A N 1
ATOM 1502 C CA . ARG A 1 213 ? 15.184 10.119 -22.861 1.00 91.31 213 ARG A CA 1
ATOM 1503 C C . ARG A 1 213 ? 15.124 10.462 -24.344 1.00 91.31 213 ARG A C 1
ATOM 1505 O O . ARG A 1 213 ? 14.352 11.341 -24.725 1.00 91.31 213 ARG A O 1
ATOM 1512 N N . MET A 1 214 ? 15.893 9.766 -25.165 1.00 94.69 214 MET A N 1
ATOM 1513 C CA . MET A 1 214 ? 15.738 9.788 -26.610 1.00 94.69 214 MET A CA 1
ATOM 1514 C C . MET A 1 214 ? 15.179 8.445 -27.068 1.00 94.69 214 MET A C 1
ATOM 1516 O O . MET A 1 214 ? 15.427 7.410 -26.450 1.00 94.69 214 MET A O 1
ATOM 1520 N N . GLY A 1 215 ? 14.390 8.473 -28.131 1.00 93.44 215 GLY A N 1
ATOM 1521 C CA . GLY A 1 215 ? 13.844 7.291 -28.777 1.00 93.44 215 GLY A CA 1
ATOM 1522 C C . GLY A 1 215 ? 14.085 7.360 -30.274 1.00 93.44 215 GLY A C 1
ATOM 1523 O O . GLY A 1 215 ? 14.114 8.451 -30.838 1.00 93.44 215 GLY A O 1
ATOM 1524 N N . ASN A 1 216 ? 14.258 6.191 -30.883 1.00 93.56 216 ASN A N 1
ATOM 1525 C CA . ASN A 1 216 ? 14.126 6.023 -32.320 1.00 93.56 216 ASN A CA 1
ATOM 1526 C C . ASN A 1 216 ? 12.668 5.632 -32.595 1.00 93.56 216 ASN A C 1
ATOM 1528 O O . ASN A 1 216 ? 12.284 4.480 -32.368 1.00 93.56 216 ASN A O 1
ATOM 1532 N N . CYS A 1 217 ? 11.831 6.613 -32.928 1.00 93.50 217 CYS A N 1
ATOM 1533 C CA . CYS A 1 217 ? 10.382 6.439 -33.010 1.00 93.50 217 CYS A CA 1
ATOM 1534 C C . CYS A 1 217 ? 9.885 6.182 -34.433 1.00 93.50 217 CYS A C 1
ATOM 1536 O O . CYS A 1 217 ? 8.769 5.683 -34.593 1.00 93.50 217 CYS A O 1
ATOM 1538 N N . ASP A 1 218 ? 10.691 6.488 -35.449 1.00 91.94 218 ASP A N 1
ATOM 1539 C CA . ASP A 1 218 ? 10.422 6.135 -36.845 1.00 91.94 218 ASP A CA 1
ATOM 1540 C C . ASP A 1 218 ? 11.060 4.797 -37.283 1.00 91.94 218 ASP A C 1
ATOM 1542 O O . ASP A 1 218 ? 10.682 4.239 -38.316 1.00 91.94 218 ASP A O 1
ATOM 1546 N N . GLY A 1 219 ? 11.957 4.235 -36.471 1.00 89.69 219 GLY A N 1
ATOM 1547 C CA . GLY A 1 219 ? 12.694 3.000 -36.739 1.00 89.69 219 GLY A CA 1
ATOM 1548 C C . GLY A 1 219 ? 13.892 3.180 -37.679 1.00 89.69 219 GLY A C 1
ATOM 1549 O O . GLY A 1 219 ? 14.528 2.184 -38.038 1.00 89.69 219 GLY A O 1
ATOM 1550 N N . ASP A 1 220 ? 14.206 4.406 -38.102 1.00 90.88 220 ASP A N 1
ATOM 1551 C CA . ASP A 1 220 ? 15.299 4.696 -39.019 1.00 90.88 220 ASP A CA 1
ATOM 1552 C C . ASP A 1 220 ? 16.603 4.876 -38.240 1.00 90.88 220 ASP A C 1
ATOM 1554 O O . ASP A 1 220 ? 16.825 5.839 -37.517 1.00 90.88 220 ASP A O 1
ATOM 1558 N N . VAL A 1 221 ? 17.528 3.931 -38.378 1.00 87.06 221 VAL A N 1
ATOM 1559 C CA . VAL A 1 221 ? 18.819 4.025 -37.680 1.00 87.06 221 VAL A CA 1
ATOM 1560 C C . VAL A 1 221 ? 19.700 5.157 -38.211 1.00 87.06 221 VAL A C 1
ATOM 1562 O O . VAL A 1 221 ? 20.639 5.561 -37.534 1.00 87.06 221 VAL A O 1
ATOM 1565 N N . THR A 1 222 ? 19.441 5.668 -39.417 1.00 88.56 222 THR A N 1
ATOM 1566 C CA . THR A 1 222 ? 20.320 6.637 -40.085 1.00 88.56 222 THR A CA 1
ATOM 1567 C C . THR A 1 222 ? 20.201 8.048 -39.519 1.00 88.56 222 THR A C 1
ATOM 1569 O O . THR A 1 222 ? 21.183 8.795 -39.560 1.00 88.56 222 THR A O 1
ATOM 1572 N N . ASN A 1 223 ? 19.045 8.405 -38.955 1.00 89.12 223 ASN A N 1
ATOM 1573 C CA . ASN A 1 223 ? 18.830 9.686 -38.277 1.00 89.12 223 ASN A CA 1
ATOM 1574 C C . ASN A 1 223 ? 18.994 9.588 -36.742 1.00 89.12 223 ASN A C 1
ATOM 1576 O O . ASN A 1 223 ? 19.060 10.619 -36.070 1.00 89.12 223 ASN A O 1
ATOM 1580 N N . GLY A 1 224 ? 19.189 8.375 -36.214 1.00 90.19 224 GLY A N 1
ATOM 1581 C CA . GLY A 1 224 ? 19.580 8.118 -34.832 1.00 90.19 224 GLY A CA 1
ATOM 1582 C C . GLY A 1 224 ? 18.392 7.958 -33.888 1.00 90.19 224 GLY A C 1
ATOM 1583 O O . GLY A 1 224 ? 17.456 7.234 -34.190 1.00 90.19 224 GLY A O 1
ATOM 1584 N N . CYS A 1 225 ? 18.481 8.551 -32.696 1.00 95.38 225 CYS A N 1
ATOM 1585 C CA . CYS A 1 225 ? 17.354 8.662 -31.767 1.00 95.38 225 CYS A CA 1
ATOM 1586 C C . CYS A 1 225 ? 16.828 10.101 -31.810 1.00 95.38 225 CYS A C 1
ATOM 1588 O O . CYS A 1 225 ? 17.295 10.995 -31.094 1.00 95.38 225 CYS A O 1
ATOM 1590 N N . GLU A 1 226 ? 15.918 10.324 -32.747 1.00 93.06 226 GLU A N 1
ATOM 1591 C CA . GLU A 1 226 ? 15.425 11.611 -33.229 1.00 93.06 226 GLU A CA 1
ATOM 1592 C C . GLU A 1 226 ? 14.313 12.211 -32.361 1.00 93.06 226 GLU A C 1
ATOM 1594 O O . GLU A 1 226 ? 14.058 13.417 -32.415 1.00 93.06 226 GLU A O 1
ATOM 1599 N N . ALA A 1 227 ? 13.660 11.393 -31.537 1.00 94.25 227 ALA A N 1
ATOM 1600 C CA . ALA A 1 227 ? 12.499 11.805 -30.769 1.00 94.25 227 ALA A CA 1
ATOM 1601 C C . ALA A 1 227 ? 12.812 11.996 -29.282 1.00 94.25 227 ALA A C 1
ATOM 1603 O O . ALA A 1 227 ? 13.345 11.117 -28.603 1.00 94.25 227 ALA A O 1
ATOM 1604 N N . SER A 1 228 ? 12.379 13.137 -28.742 1.00 93.88 228 SER A N 1
ATOM 1605 C CA . SER A 1 228 ? 12.416 13.393 -27.302 1.00 93.88 228 SER A CA 1
ATOM 1606 C C . SER A 1 228 ? 11.317 12.615 -26.583 1.00 93.88 228 SER A C 1
ATOM 1608 O O . SER A 1 228 ? 10.125 12.807 -26.856 1.00 93.88 228 SER A O 1
ATOM 1610 N N . LEU A 1 229 ? 11.719 11.820 -25.590 1.00 95.38 229 LEU A N 1
ATOM 1611 C CA . LEU A 1 229 ? 10.817 11.074 -24.714 1.00 95.38 229 LEU A CA 1
ATOM 1612 C C . LEU A 1 229 ? 10.245 11.922 -23.561 1.00 95.38 229 LEU A C 1
ATOM 1614 O O . LEU A 1 229 ? 9.762 11.399 -22.559 1.00 95.38 229 LEU A O 1
ATOM 1618 N N . MET A 1 230 ? 10.340 13.247 -23.674 1.00 93.00 230 MET A N 1
ATOM 1619 C CA . MET A 1 230 ? 9.841 14.221 -22.694 1.00 93.00 230 MET A CA 1
ATOM 1620 C C . MET A 1 230 ? 8.657 15.033 -23.230 1.00 93.00 230 MET A C 1
ATOM 1622 O O . MET A 1 230 ? 8.355 16.113 -22.729 1.00 93.00 230 MET A O 1
ATOM 1626 N N . THR A 1 231 ? 8.015 14.547 -24.287 1.00 93.44 231 THR A N 1
ATOM 1627 C CA . THR A 1 231 ? 6.844 15.185 -24.894 1.00 93.44 231 THR A CA 1
ATOM 1628 C C . THR A 1 231 ? 5.571 14.488 -24.436 1.00 93.44 231 THR A C 1
ATOM 1630 O O . THR A 1 231 ? 5.597 13.308 -24.097 1.00 93.44 231 THR A O 1
ATOM 1633 N N . ASN A 1 232 ? 4.432 15.183 -24.485 1.00 91.25 232 ASN A N 1
ATOM 1634 C CA . ASN A 1 232 ? 3.134 14.571 -24.177 1.00 91.25 232 ASN A CA 1
ATOM 1635 C C . ASN A 1 232 ? 2.760 13.444 -25.145 1.00 91.25 232 ASN A C 1
ATOM 1637 O O . ASN A 1 232 ? 1.822 12.724 -24.848 1.00 91.25 232 ASN A O 1
ATOM 1641 N N . GLN A 1 233 ? 3.439 13.310 -26.287 1.00 93.44 233 GLN A N 1
ATOM 1642 C CA . GLN A 1 233 ? 3.210 12.270 -27.290 1.00 93.44 233 GLN A CA 1
ATOM 1643 C C . GLN A 1 233 ? 4.157 11.072 -27.134 1.00 93.44 233 GLN A C 1
ATOM 1645 O O . GLN A 1 233 ? 3.808 9.979 -27.567 1.00 93.44 233 GLN A O 1
ATOM 1650 N N . ASN A 1 234 ? 5.331 11.268 -26.525 1.00 94.56 234 ASN A N 1
ATOM 1651 C CA . ASN A 1 234 ? 6.360 10.239 -26.364 1.00 94.56 234 ASN A CA 1
ATOM 1652 C C . ASN A 1 234 ? 6.834 10.121 -24.904 1.00 94.56 234 ASN A C 1
ATOM 1654 O O . ASN A 1 234 ? 8.021 9.947 -24.649 1.00 94.56 234 ASN A O 1
ATOM 1658 N N . CYS A 1 235 ? 5.958 10.285 -23.920 1.00 94.19 235 CYS A N 1
ATOM 1659 C CA . CYS A 1 235 ? 6.368 10.426 -22.529 1.00 94.19 235 CYS A CA 1
ATOM 1660 C C . CYS A 1 235 ? 6.948 9.122 -21.963 1.00 94.19 235 CYS A C 1
ATOM 1662 O O . CYS A 1 235 ? 6.222 8.174 -21.676 1.00 94.19 235 CYS A O 1
ATOM 1664 N N . GLY A 1 236 ? 8.276 9.064 -21.840 1.00 92.12 236 GLY A N 1
ATOM 1665 C CA . GLY A 1 236 ? 9.012 7.873 -21.409 1.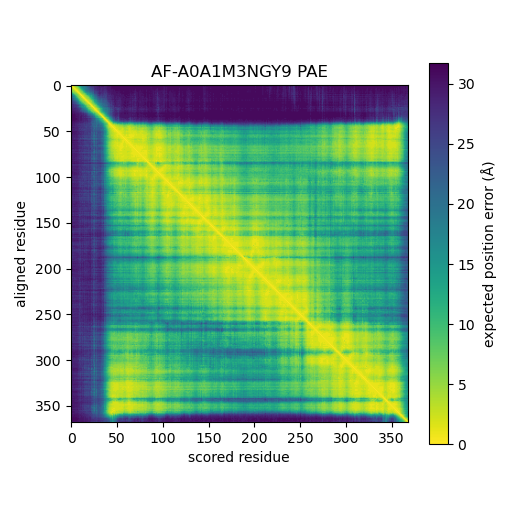00 92.12 236 GLY A CA 1
ATOM 1666 C C . GLY A 1 236 ? 9.217 6.813 -22.496 1.00 92.12 236 GLY A C 1
ATOM 1667 O O . GLY A 1 236 ? 9.942 5.849 -22.268 1.00 92.12 236 GLY A O 1
ATOM 1668 N N . GLY A 1 237 ? 8.644 6.991 -23.689 1.00 93.31 237 GLY A N 1
ATOM 1669 C CA . GLY A 1 237 ? 8.755 6.039 -24.795 1.00 93.31 237 GLY A CA 1
ATOM 1670 C C . GLY A 1 237 ? 8.011 6.499 -26.046 1.00 93.31 237 GLY A C 1
ATOM 1671 O O . GLY A 1 237 ? 7.099 7.318 -25.976 1.00 93.31 237 GLY A O 1
ATOM 1672 N N . CYS A 1 238 ? 8.404 5.977 -27.205 1.00 94.44 238 CYS A N 1
ATOM 1673 C CA . CYS A 1 238 ? 7.795 6.327 -28.487 1.00 94.44 238 CYS A CA 1
ATOM 1674 C C . CYS A 1 238 ? 6.295 6.022 -28.511 1.00 94.44 238 CYS A C 1
ATOM 1676 O O . CYS A 1 238 ? 5.881 4.900 -28.226 1.00 94.44 238 CYS A O 1
ATOM 1678 N N . GLY A 1 239 ? 5.482 7.026 -28.845 1.00 91.94 239 GLY A N 1
ATOM 1679 C CA . GLY A 1 239 ? 4.025 6.916 -28.895 1.00 91.94 239 GLY A CA 1
ATOM 1680 C C . GLY A 1 239 ? 3.335 6.769 -27.533 1.00 91.94 239 GLY A C 1
ATOM 1681 O O . GLY A 1 239 ? 2.117 6.590 -27.504 1.00 91.94 239 GLY A O 1
ATOM 1682 N N . LEU A 1 240 ? 4.067 6.847 -26.411 1.00 92.50 240 LEU A N 1
ATOM 1683 C CA . LEU A 1 240 ? 3.485 6.856 -25.065 1.00 92.50 240 LEU A CA 1
ATOM 1684 C C . LEU A 1 240 ? 2.892 8.230 -24.758 1.00 92.50 240 LEU A C 1
ATOM 1686 O O . LEU A 1 240 ? 3.468 9.048 -24.041 1.00 92.50 240 LEU A O 1
ATOM 1690 N N . ALA A 1 241 ? 1.732 8.502 -25.344 1.00 92.75 241 ALA A N 1
ATOM 1691 C CA . ALA A 1 241 ? 1.055 9.760 -25.119 1.00 92.75 241 ALA A CA 1
ATOM 1692 C C . ALA A 1 241 ? 0.447 9.820 -23.710 1.00 92.75 241 ALA A C 1
ATOM 1694 O O . ALA A 1 241 ? -0.177 8.857 -23.257 1.00 92.75 241 ALA A O 1
ATOM 1695 N N . CYS A 1 242 ? 0.586 10.958 -23.030 1.00 89.69 242 CYS A N 1
ATOM 1696 C CA . CYS A 1 242 ? -0.049 11.141 -21.735 1.00 89.69 242 CYS A CA 1
ATOM 1697 C C . CYS A 1 242 ? -1.577 11.126 -21.866 1.00 89.69 242 CYS A C 1
ATOM 1699 O O . CYS A 1 242 ? -2.117 11.780 -22.765 1.00 89.69 242 CYS A O 1
ATOM 1701 N N . PRO A 1 243 ? -2.281 10.398 -20.978 1.00 85.69 243 PRO A N 1
ATOM 1702 C CA . PRO A 1 243 ? -3.731 10.434 -20.891 1.00 85.69 243 PRO A CA 1
ATOM 1703 C C . PRO A 1 243 ? -4.269 11.857 -20.748 1.00 85.69 243 PRO A C 1
ATOM 1705 O O . PRO A 1 243 ? -3.579 12.769 -20.284 1.00 85.69 243 PRO A O 1
ATOM 1708 N N . ALA A 1 244 ? -5.541 12.030 -21.105 1.00 80.81 244 ALA A N 1
ATOM 1709 C CA . ALA A 1 244 ? -6.236 13.286 -20.878 1.00 80.81 244 ALA A CA 1
ATOM 1710 C C . ALA A 1 244 ? -6.120 13.686 -19.399 1.00 80.81 244 ALA A C 1
ATOM 1712 O O . ALA A 1 244 ? -6.410 12.889 -18.507 1.00 80.81 244 ALA A O 1
ATOM 1713 N N . GLY A 1 245 ? -5.660 14.912 -19.166 1.00 76.12 245 GLY A N 1
ATOM 1714 C CA . GLY A 1 245 ? -5.461 15.446 -17.826 1.00 76.12 245 GLY A CA 1
ATOM 1715 C C . GLY A 1 245 ? -4.111 15.172 -17.177 1.00 76.12 245 GLY A C 1
ATOM 1716 O O . GLY A 1 245 ? -3.921 15.419 -15.986 1.00 76.12 245 GLY A O 1
ATOM 1717 N N . GLN A 1 246 ? -3.156 14.674 -17.954 1.00 86.31 246 GLN A N 1
ATOM 1718 C CA . GLN A 1 246 ? -1.776 14.548 -17.523 1.00 86.31 246 GLN A CA 1
ATOM 1719 C C . GLN A 1 246 ? -0.837 15.304 -18.460 1.00 86.31 246 GLN A C 1
ATOM 1721 O O . GLN A 1 246 ? -1.104 15.487 -19.648 1.00 86.31 246 GLN A O 1
ATOM 1726 N N . GLU A 1 247 ? 0.295 15.726 -17.915 1.00 87.25 247 GLU A N 1
ATOM 1727 C CA . GLU A 1 247 ? 1.369 16.376 -18.655 1.00 87.25 247 GLU A CA 1
ATOM 1728 C C . GLU A 1 247 ? 2.662 15.596 -18.487 1.00 87.25 247 GLU A C 1
ATOM 1730 O O . GLU A 1 247 ? 3.006 15.176 -17.383 1.00 87.25 247 GLU A O 1
ATOM 1735 N N . CYS A 1 248 ? 3.417 15.432 -19.569 1.00 90.19 248 CYS A N 1
ATOM 1736 C CA . CYS A 1 248 ? 4.709 14.783 -19.494 1.00 90.19 248 CYS A CA 1
ATOM 1737 C C . CYS A 1 248 ? 5.682 15.659 -18.719 1.00 90.19 248 CYS A C 1
ATOM 1739 O O . CYS A 1 248 ? 6.001 16.787 -19.107 1.00 90.19 248 CYS A O 1
ATOM 1741 N N . ARG A 1 249 ? 6.176 15.121 -17.613 1.00 87.81 249 ARG A N 1
ATOM 1742 C CA . ARG A 1 249 ? 7.158 15.771 -16.762 1.00 87.81 249 ARG A CA 1
ATOM 1743 C C . ARG A 1 249 ? 8.205 14.762 -16.342 1.00 87.81 249 ARG A C 1
ATOM 1745 O O . ARG A 1 249 ? 8.090 13.558 -16.547 1.00 87.81 249 ARG A O 1
ATOM 1752 N N . LEU A 1 250 ? 9.311 15.279 -15.840 1.00 84.19 250 LEU A N 1
ATOM 1753 C CA . LEU A 1 250 ? 10.441 14.438 -15.512 1.00 84.19 250 LEU A CA 1
ATOM 1754 C C . LEU A 1 250 ? 10.275 13.818 -14.124 1.00 84.19 250 LEU A C 1
ATOM 1756 O O . LEU A 1 250 ? 10.220 14.557 -13.143 1.00 84.19 250 LEU A O 1
ATOM 1760 N N . TYR A 1 251 ? 10.299 12.486 -14.037 1.00 82.25 251 TYR A N 1
ATOM 1761 C CA . TYR A 1 251 ? 10.280 11.754 -12.770 1.00 82.25 251 TYR A CA 1
ATOM 1762 C C . TYR A 1 251 ? 11.309 10.612 -12.782 1.00 82.25 251 TYR A C 1
ATOM 1764 O O . TYR A 1 251 ? 11.364 9.825 -13.720 1.00 82.25 251 TYR A O 1
ATOM 1772 N N . GLN A 1 252 ? 12.189 10.560 -11.773 1.00 81.12 252 GLN A N 1
ATOM 1773 C CA . GLN A 1 252 ? 13.280 9.569 -11.653 1.00 81.12 252 GLN A CA 1
ATOM 1774 C C . GLN A 1 252 ? 14.108 9.332 -12.934 1.00 81.12 252 GLN A C 1
ATOM 1776 O O . GLN A 1 252 ? 14.533 8.222 -13.233 1.00 81.12 252 GLN A O 1
ATOM 1781 N N . GLY A 1 253 ? 14.363 10.389 -13.705 1.00 81.56 253 GLY A N 1
ATOM 1782 C CA . GLY A 1 253 ? 15.193 10.296 -14.906 1.00 81.56 253 GLY A CA 1
ATOM 1783 C C . GLY A 1 253 ? 14.452 9.885 -16.181 1.00 81.56 253 GLY A C 1
ATOM 1784 O O . GLY A 1 253 ? 15.043 9.967 -17.256 1.00 81.56 253 GLY A O 1
ATOM 1785 N N . VAL A 1 254 ? 13.166 9.540 -16.091 1.00 86.69 254 VAL A N 1
ATOM 1786 C CA . VAL A 1 254 ? 12.328 9.125 -17.222 1.00 86.69 254 VAL A CA 1
ATOM 1787 C C . VAL A 1 254 ? 11.158 10.099 -17.387 1.00 86.69 254 VAL A C 1
ATOM 1789 O O . VAL A 1 254 ? 10.632 10.648 -16.415 1.00 86.69 254 VAL A O 1
ATOM 1792 N N . GLY A 1 255 ? 10.758 10.359 -18.633 1.00 91.12 255 GLY A N 1
ATOM 1793 C CA . GLY A 1 255 ? 9.519 11.086 -18.903 1.00 91.12 255 GLY A CA 1
ATOM 1794 C C . GLY A 1 255 ? 8.339 10.306 -18.341 1.00 91.12 255 GLY A C 1
ATOM 1795 O O . GLY A 1 255 ? 8.168 9.135 -18.655 1.00 91.12 255 GLY A O 1
ATOM 1796 N N . THR A 1 256 ? 7.562 10.934 -17.471 1.00 89.25 256 THR A N 1
ATOM 1797 C CA . THR A 1 256 ? 6.399 10.324 -16.830 1.00 89.25 256 THR A CA 1
ATOM 1798 C C . THR A 1 256 ? 5.239 11.301 -16.886 1.00 89.25 256 THR A C 1
ATOM 1800 O O . THR A 1 256 ? 5.405 12.508 -16.706 1.00 89.25 256 THR A O 1
ATOM 1803 N N . CYS A 1 257 ? 4.047 10.792 -17.148 1.00 88.19 257 CYS A N 1
ATOM 1804 C CA . CYS A 1 257 ? 2.849 11.610 -17.140 1.00 88.19 257 CYS A CA 1
ATOM 1805 C C . CYS A 1 257 ? 2.501 11.999 -15.694 1.00 88.19 257 CYS A C 1
ATOM 1807 O O . CYS A 1 257 ? 2.304 11.142 -14.838 1.00 88.19 257 CYS A O 1
ATOM 1809 N N . MET A 1 258 ? 2.491 13.301 -15.415 1.00 85.12 258 MET A N 1
ATOM 1810 C CA . MET A 1 258 ? 2.215 13.911 -14.110 1.00 85.12 258 MET A CA 1
ATOM 1811 C C . MET A 1 258 ? 0.928 14.750 -14.158 1.00 85.12 258 MET A C 1
ATOM 1813 O O . MET A 1 258 ? 0.276 14.856 -15.191 1.00 85.12 258 MET A O 1
ATOM 1817 N N . CYS A 1 259 ? 0.549 15.336 -13.024 1.00 84.75 259 CYS A N 1
ATOM 1818 C CA . CYS A 1 259 ? -0.805 15.820 -12.767 1.00 84.75 259 CYS A CA 1
ATOM 1819 C C . CYS A 1 259 ? -1.245 17.085 -13.491 1.00 84.75 259 CYS A C 1
ATOM 1821 O O . CYS A 1 259 ? -0.480 18.028 -13.679 1.00 84.75 259 CYS A O 1
ATOM 1823 N N . GLU A 1 260 ? -2.550 17.100 -13.749 1.00 80.19 260 GLU A N 1
ATOM 1824 C CA . GLU A 1 260 ? -3.380 18.255 -14.074 1.00 80.19 260 GLU A CA 1
ATOM 1825 C C . GLU A 1 260 ? -3.241 19.417 -13.065 1.00 80.19 260 GLU A C 1
ATOM 1827 O O . GLU A 1 260 ? -3.007 19.184 -11.872 1.00 80.19 260 GLU A O 1
ATOM 1832 N N . PRO A 1 261 ? -3.471 20.675 -13.495 1.00 78.31 261 PRO A N 1
ATOM 1833 C CA . PRO A 1 261 ? -3.508 21.827 -12.599 1.00 78.31 261 PRO A CA 1
ATOM 1834 C C . PRO A 1 261 ? -4.503 21.655 -11.443 1.00 78.31 261 PRO A C 1
ATOM 1836 O O . PRO A 1 261 ? -5.643 21.241 -11.635 1.00 78.31 261 PRO A O 1
ATOM 1839 N N . GLY A 1 262 ? -4.085 22.027 -10.231 1.00 80.31 262 GLY A N 1
ATOM 1840 C CA . GLY A 1 262 ? -4.909 21.921 -9.020 1.00 80.31 262 GLY A CA 1
ATOM 1841 C C . GLY A 1 262 ? -4.804 20.576 -8.302 1.00 80.31 262 GLY A C 1
ATOM 1842 O O . GLY A 1 262 ? -5.213 20.488 -7.149 1.00 80.31 262 GLY A O 1
ATOM 1843 N N . LYS A 1 263 ? -4.188 19.572 -8.933 1.00 87.31 263 LYS A N 1
ATOM 1844 C CA . LYS A 1 263 ? -3.740 18.353 -8.263 1.00 87.31 263 LYS A CA 1
ATOM 1845 C C . LYS A 1 263 ? -2.236 18.413 -8.064 1.00 87.31 263 LYS A C 1
ATOM 1847 O O . LYS A 1 263 ? -1.506 19.051 -8.823 1.00 87.31 263 LYS A O 1
ATOM 1852 N N . THR A 1 264 ? -1.753 17.759 -7.027 1.00 86.38 264 THR A N 1
ATOM 1853 C CA . THR A 1 264 ? -0.328 17.673 -6.743 1.00 86.38 264 THR A CA 1
ATOM 1854 C C . THR A 1 264 ? 0.114 16.235 -6.902 1.00 86.38 264 THR A C 1
ATOM 1856 O O . THR A 1 264 ? -0.556 15.313 -6.441 1.00 86.38 264 THR A O 1
ATOM 1859 N N . PHE A 1 265 ? 1.238 16.056 -7.594 1.00 82.38 265 PHE A N 1
ATOM 1860 C CA . PHE A 1 265 ? 1.854 14.749 -7.727 1.00 82.38 265 PHE A CA 1
ATOM 1861 C C . PHE A 1 265 ? 2.514 14.384 -6.402 1.00 82.38 265 PHE A C 1
ATOM 1863 O O . PHE A 1 265 ? 3.648 14.786 -6.136 1.00 82.38 265 PHE A O 1
ATOM 1870 N N . CYS A 1 266 ? 1.790 13.657 -5.564 1.00 83.31 266 CYS A N 1
ATOM 1871 C CA . CYS A 1 266 ? 2.333 13.087 -4.345 1.00 83.31 266 CYS A CA 1
ATOM 1872 C C . CYS A 1 266 ? 2.457 11.577 -4.589 1.00 83.31 266 CYS A C 1
ATOM 1874 O O . CYS A 1 266 ? 1.523 10.943 -5.058 1.00 83.31 266 CYS A O 1
ATOM 1876 N N . ASN A 1 267 ? 3.627 10.993 -4.331 1.00 78.75 267 ASN A N 1
ATOM 1877 C CA . ASN A 1 267 ? 3.833 9.536 -4.344 1.00 78.75 267 ASN A CA 1
ATOM 1878 C C . ASN A 1 267 ? 3.390 8.772 -5.615 1.00 78.75 267 ASN A C 1
ATOM 1880 O O . ASN A 1 267 ? 2.978 7.623 -5.512 1.00 78.75 267 ASN A O 1
ATOM 1884 N N . GLY A 1 268 ? 3.509 9.359 -6.811 1.00 73.06 268 GLY A N 1
ATOM 1885 C CA . GLY A 1 268 ? 3.196 8.645 -8.061 1.00 73.06 268 GLY A CA 1
ATOM 1886 C C . GLY A 1 268 ? 1.813 8.939 -8.641 1.00 73.06 268 GLY A C 1
ATOM 1887 O O . GLY A 1 268 ? 1.555 8.596 -9.792 1.00 73.06 268 GLY A O 1
ATOM 1888 N N . GLU A 1 269 ? 0.947 9.604 -7.877 1.00 81.38 269 GLU A N 1
ATOM 1889 C CA . GLU A 1 269 ? -0.434 9.885 -8.259 1.00 81.38 269 GLU A CA 1
ATOM 1890 C C . GLU A 1 269 ? -0.813 11.343 -8.005 1.00 81.38 269 GLU A C 1
ATOM 1892 O O . GLU A 1 269 ? -0.085 12.125 -7.390 1.00 81.38 269 GLU A O 1
ATOM 1897 N N . CYS A 1 270 ? -1.980 11.713 -8.519 1.00 85.81 270 CYS A N 1
ATOM 1898 C CA . CYS A 1 270 ? -2.479 13.074 -8.507 1.00 85.81 270 CYS A CA 1
ATOM 1899 C C . CYS A 1 270 ? -3.543 13.266 -7.447 1.00 85.81 270 CYS A C 1
ATOM 1901 O O . CYS A 1 270 ? -4.704 12.919 -7.665 1.00 85.81 270 CYS A O 1
ATOM 1903 N N . TYR A 1 271 ? -3.148 13.892 -6.345 1.00 90.56 271 TYR A N 1
ATOM 1904 C CA . TYR A 1 271 ? -4.025 14.144 -5.213 1.00 90.56 271 TYR A CA 1
ATOM 1905 C C . TYR A 1 271 ? -4.525 15.579 -5.201 1.00 90.56 271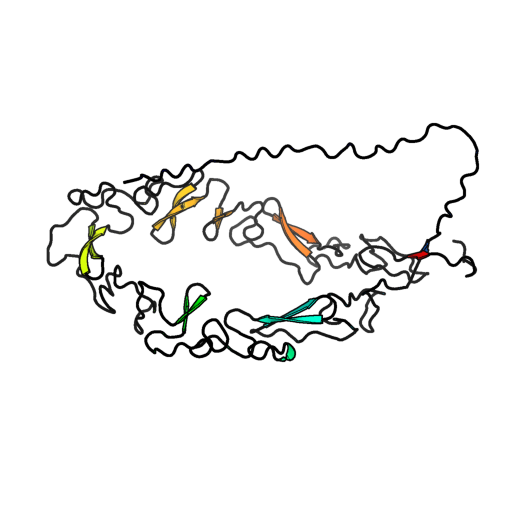 TYR A C 1
ATOM 1907 O O . TYR A 1 271 ? -3.807 16.518 -5.553 1.00 90.56 271 TYR A O 1
ATOM 1915 N N . ASP A 1 272 ? -5.769 15.747 -4.768 1.00 93.31 272 ASP A N 1
ATOM 1916 C CA . ASP A 1 272 ? -6.286 17.054 -4.394 1.00 93.31 272 ASP A CA 1
ATOM 1917 C C . ASP A 1 272 ? -5.955 17.307 -2.922 1.00 93.31 272 ASP A C 1
ATOM 1919 O O . ASP A 1 272 ? -6.552 16.714 -2.021 1.00 93.31 272 ASP A O 1
ATOM 1923 N N . LEU A 1 273 ? -5.018 18.224 -2.678 1.00 94.94 273 LEU A N 1
ATOM 1924 C CA . LEU A 1 273 ? -4.598 18.600 -1.328 1.00 94.94 273 LEU A CA 1
ATOM 1925 C C . LEU A 1 273 ? -5.746 19.189 -0.489 1.00 94.94 273 LEU A C 1
ATOM 1927 O O . LEU A 1 273 ? -5.591 19.387 0.709 1.00 94.94 273 LEU A O 1
ATOM 1931 N N . LYS A 1 274 ? -6.902 19.512 -1.080 1.00 95.31 274 LYS A N 1
ATOM 1932 C CA . LYS A 1 274 ? -8.052 20.052 -0.346 1.00 95.31 274 LYS A CA 1
ATOM 1933 C C . LYS A 1 274 ? -8.851 18.996 0.403 1.00 95.31 274 LYS A C 1
ATOM 1935 O O . LYS A 1 274 ? -9.593 19.351 1.315 1.00 95.31 274 LYS A O 1
ATOM 1940 N N . SER A 1 275 ? -8.746 17.743 -0.007 1.00 93.69 275 SER A N 1
ATOM 1941 C CA . SER A 1 275 ? -9.574 16.655 0.516 1.00 93.69 275 SER A CA 1
ATOM 1942 C C . SER A 1 275 ? -8.777 15.402 0.837 1.00 93.69 275 SER A C 1
ATOM 1944 O O . SER A 1 275 ? -9.290 14.515 1.513 1.00 93.69 275 SER A O 1
ATOM 1946 N N . ASP A 1 276 ? -7.543 15.301 0.348 1.00 94.50 276 ASP A N 1
ATOM 1947 C CA . ASP A 1 276 ? -6.712 14.141 0.610 1.00 94.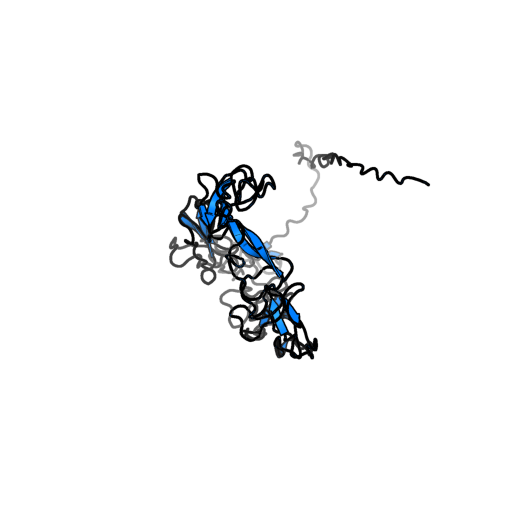50 276 ASP A CA 1
ATOM 1948 C C . ASP A 1 276 ? -6.226 14.123 2.064 1.00 94.50 276 ASP A C 1
ATOM 1950 O O . ASP A 1 276 ? -5.580 15.057 2.537 1.00 94.50 276 ASP A O 1
ATOM 1954 N N . PHE A 1 277 ? -6.537 13.041 2.775 1.00 93.38 277 PHE A N 1
ATOM 1955 C CA . PHE A 1 277 ? -6.200 12.877 4.188 1.00 93.38 277 PHE A CA 1
ATOM 1956 C C . PHE A 1 277 ? -4.685 12.895 4.435 1.00 93.38 277 PHE A C 1
ATOM 1958 O O . PHE A 1 277 ? -4.232 13.458 5.431 1.00 93.38 277 PHE A O 1
ATOM 1965 N N . PHE A 1 278 ? -3.903 12.280 3.544 1.00 94.12 278 PHE A N 1
ATOM 1966 C CA . PHE A 1 278 ? -2.456 12.113 3.704 1.00 94.12 278 PHE A CA 1
ATOM 1967 C C . PHE A 1 278 ? -1.654 13.297 3.152 1.00 94.12 278 PHE A C 1
ATOM 1969 O O . PHE A 1 278 ? -0.460 13.425 3.427 1.00 94.12 278 PHE A O 1
ATOM 1976 N N . ASN A 1 279 ? -2.302 14.163 2.374 1.00 94.81 279 ASN A N 1
ATOM 1977 C CA . ASN A 1 279 ? -1.699 15.297 1.692 1.00 94.81 279 ASN A CA 1
ATOM 1978 C C . ASN A 1 279 ? -2.514 16.584 1.925 1.00 94.81 279 ASN A C 1
ATOM 1980 O O . ASN A 1 279 ? -2.652 17.422 1.034 1.00 94.81 279 ASN A O 1
ATOM 1984 N N . CYS A 1 280 ? -3.077 16.758 3.119 1.00 96.81 280 CYS A N 1
ATOM 1985 C CA . CYS A 1 280 ? -4.012 17.837 3.395 1.00 96.81 280 CYS A CA 1
ATOM 1986 C C . CYS A 1 280 ? -3.306 19.198 3.424 1.00 96.81 280 CYS A C 1
ATOM 1988 O O . CYS A 1 280 ? -2.505 19.485 4.306 1.00 96.81 280 CYS A O 1
ATOM 1990 N N . GLY A 1 281 ? -3.552 20.054 2.441 1.00 95.12 281 GLY A N 1
ATOM 1991 C CA . GLY A 1 281 ? -2.903 21.358 2.281 1.00 95.12 281 GLY A CA 1
ATOM 1992 C C . GLY A 1 281 ? -1.454 21.306 1.770 1.00 95.12 281 GLY A C 1
ATOM 1993 O O . GLY A 1 281 ? -0.980 22.295 1.214 1.00 95.12 281 GLY A O 1
ATOM 1994 N N . ALA A 1 282 ? -0.757 20.171 1.891 1.00 94.50 282 ALA A N 1
ATOM 1995 C CA . ALA A 1 282 ? 0.592 19.939 1.364 1.00 94.50 282 ALA A CA 1
ATOM 1996 C C . ALA A 1 282 ? 0.875 18.432 1.215 1.00 94.50 282 ALA A C 1
ATOM 1998 O O . ALA A 1 282 ? 0.357 17.640 1.999 1.00 94.50 282 ALA A O 1
ATOM 1999 N N . CYS A 1 283 ? 1.730 18.022 0.263 1.00 93.06 283 CYS A N 1
ATOM 2000 C CA . CYS A 1 283 ? 2.133 16.611 0.156 1.00 93.06 283 CYS A CA 1
ATOM 2001 C C . CYS A 1 283 ? 2.755 16.120 1.472 1.00 93.06 283 CYS A C 1
ATOM 2003 O O . CYS A 1 283 ? 3.637 16.777 2.028 1.00 93.06 283 CYS A O 1
ATOM 2005 N N . GLY A 1 284 ? 2.317 14.958 1.951 1.00 92.75 284 GLY A N 1
ATOM 2006 C CA . GLY A 1 284 ? 2.774 14.367 3.209 1.00 92.75 284 GLY A CA 1
ATOM 2007 C C . GLY A 1 284 ? 2.256 15.053 4.478 1.00 92.75 284 GLY A C 1
ATOM 2008 O O . GLY A 1 284 ? 2.605 14.608 5.573 1.00 92.75 284 GLY A O 1
ATOM 2009 N N . ASN A 1 285 ? 1.433 16.105 4.375 1.00 94.44 285 ASN A N 1
ATOM 2010 C CA . ASN A 1 285 ? 0.744 16.664 5.535 1.00 94.44 285 ASN A CA 1
ATOM 2011 C C . ASN A 1 285 ? -0.473 15.803 5.882 1.00 94.44 285 ASN A C 1
ATOM 2013 O O . ASN A 1 285 ? -1.606 16.098 5.503 1.00 94.44 285 ASN A O 1
ATOM 2017 N N . SER A 1 286 ? -0.209 14.704 6.581 1.00 93.69 286 SER A N 1
ATOM 2018 C CA . SER A 1 286 ? -1.254 13.796 7.027 1.00 93.69 286 SER A CA 1
ATOM 2019 C C . SER A 1 286 ? -2.034 14.398 8.185 1.00 93.69 286 SER A C 1
ATOM 2021 O O . SER A 1 286 ? -1.454 14.813 9.192 1.00 93.69 286 SER A O 1
ATOM 2023 N N . CYS A 1 287 ? -3.357 14.349 8.083 1.00 93.31 287 CYS A N 1
ATOM 2024 C CA . CYS A 1 287 ? -4.225 14.594 9.221 1.00 93.31 287 CYS A CA 1
ATOM 2025 C C . CYS A 1 287 ? -3.985 13.560 10.329 1.00 93.31 287 CYS A C 1
ATOM 2027 O O . CYS A 1 287 ? -3.524 12.437 10.084 1.00 93.31 287 CYS A O 1
ATOM 2029 N N . ARG A 1 288 ? -4.225 13.964 11.581 1.00 89.75 288 ARG A N 1
ATOM 2030 C CA . ARG A 1 288 ? -3.903 13.147 12.751 1.00 89.75 288 ARG A CA 1
ATOM 2031 C C . ARG A 1 288 ? -4.952 12.064 12.949 1.00 89.75 288 ARG A C 1
ATOM 2033 O O . ARG A 1 288 ? -6.133 12.345 13.156 1.00 89.75 288 ARG A O 1
ATOM 2040 N N . PHE A 1 289 ? -4.495 10.819 13.009 1.00 83.62 289 PHE A N 1
ATOM 2041 C CA . PHE A 1 289 ? -5.269 9.757 13.637 1.00 83.62 289 PHE A CA 1
ATOM 2042 C C . PHE A 1 289 ? -5.274 9.991 15.149 1.00 83.62 289 PHE A C 1
ATOM 2044 O O . PHE A 1 289 ? -4.227 9.997 15.796 1.00 83.62 289 PHE A O 1
ATOM 2051 N N . LEU A 1 290 ? -6.457 10.183 15.723 1.00 83.06 290 LEU A N 1
ATOM 2052 C CA . LEU A 1 290 ? -6.655 10.386 17.157 1.00 83.06 290 LEU A CA 1
ATOM 2053 C C . LEU A 1 290 ? -7.280 9.126 17.759 1.00 83.06 290 LEU A C 1
ATOM 2055 O O . LEU A 1 290 ? -8.173 9.194 18.596 1.00 83.06 290 LEU A O 1
ATOM 2059 N N . THR A 1 291 ? -6.796 7.960 17.325 1.00 74.94 291 THR A N 1
ATOM 2060 C CA . THR A 1 291 ? -7.423 6.660 17.591 1.00 74.94 291 THR A CA 1
ATOM 2061 C C . THR A 1 291 ? -7.590 6.376 19.082 1.00 74.94 291 THR A C 1
ATOM 2063 O O . THR A 1 291 ? -8.646 5.955 19.540 1.00 74.94 291 THR A O 1
ATOM 2066 N N . LYS A 1 292 ? -6.576 6.711 19.885 1.00 75.81 292 LYS A N 1
ATOM 2067 C CA . LYS A 1 292 ? -6.623 6.587 21.355 1.00 75.81 292 LYS A CA 1
ATOM 2068 C C . LYS A 1 292 ? -7.527 7.615 22.046 1.00 75.81 292 LYS A C 1
ATOM 2070 O O . LYS A 1 292 ? -7.684 7.565 23.260 1.00 75.81 292 LYS A O 1
ATOM 2075 N N . LYS A 1 293 ? -8.065 8.564 21.287 1.00 82.88 293 LYS A N 1
ATOM 2076 C CA . LYS A 1 293 ? -8.902 9.676 21.734 1.00 82.88 293 LYS A CA 1
ATOM 2077 C C . LYS A 1 293 ? -10.253 9.679 21.007 1.00 82.88 293 LYS A C 1
ATOM 2079 O O . LYS A 1 293 ? -10.847 10.733 20.851 1.00 82.88 293 LYS A O 1
ATOM 2084 N N . GLY A 1 294 ? -10.707 8.528 20.504 1.00 84.69 294 GLY A N 1
ATOM 2085 C CA . GLY A 1 294 ? -12.069 8.366 19.990 1.00 84.69 294 GLY A CA 1
ATOM 2086 C C . GLY A 1 294 ? -12.382 9.064 18.663 1.00 84.69 294 GLY A C 1
ATOM 2087 O O . GLY A 1 294 ? -13.552 9.290 18.372 1.00 84.69 294 GLY A O 1
ATOM 2088 N N . GLY A 1 295 ? -11.384 9.429 17.853 1.00 88.69 295 GLY A N 1
ATOM 2089 C CA . GLY A 1 295 ? -11.636 10.115 16.584 1.00 88.69 295 GLY A CA 1
ATOM 2090 C C . GLY A 1 295 ? -10.455 10.128 15.619 1.00 88.69 295 GLY A C 1
ATOM 2091 O O . GLY A 1 295 ? -9.414 9.506 15.836 1.00 88.69 295 GLY A O 1
ATOM 2092 N N . ALA A 1 296 ? -10.605 10.868 14.530 1.00 90.81 296 ALA A N 1
ATOM 2093 C CA . ALA A 1 296 ? -9.539 11.202 13.594 1.00 90.81 296 ALA A CA 1
ATOM 2094 C C . ALA A 1 296 ? -9.830 12.559 12.954 1.00 90.81 296 ALA A C 1
ATOM 2096 O O . ALA A 1 296 ? -10.973 12.988 12.872 1.00 90.81 296 ALA A O 1
ATOM 2097 N N . GLU A 1 297 ? -8.807 13.254 12.487 1.00 92.31 297 GLU A N 1
ATOM 2098 C CA . GLU A 1 297 ? -9.022 14.444 11.670 1.00 92.31 297 GLU A CA 1
ATOM 2099 C C . GLU A 1 297 ? -9.350 14.059 10.222 1.00 92.31 297 GLU A C 1
ATOM 2101 O O . GLU A 1 297 ? -8.724 13.171 9.667 1.00 92.31 297 GLU A O 1
ATOM 2106 N N . ALA A 1 298 ? -10.277 14.750 9.571 1.00 92.06 298 ALA A N 1
ATOM 2107 C CA . ALA A 1 298 ? -10.519 14.661 8.134 1.00 92.06 298 ALA A CA 1
ATOM 2108 C C . ALA A 1 298 ? -9.965 15.902 7.422 1.00 92.06 298 ALA A C 1
ATOM 2110 O O . ALA A 1 298 ? -9.973 16.999 7.984 1.00 92.06 298 ALA A O 1
ATOM 2111 N N . CYS A 1 299 ? -9.518 15.750 6.173 1.00 95.69 299 CYS A N 1
ATOM 2112 C CA . CYS A 1 299 ? -9.092 16.892 5.371 1.00 95.69 299 CYS A CA 1
ATOM 2113 C C . CYS A 1 299 ? -10.300 17.602 4.758 1.00 95.69 299 CYS A C 1
ATOM 2115 O O . CYS A 1 299 ? -10.945 17.081 3.849 1.00 95.69 299 CYS A O 1
ATOM 2117 N N . LEU A 1 300 ? -10.598 18.803 5.247 1.00 95.31 300 LEU A N 1
ATOM 2118 C CA . LEU A 1 300 ? -11.676 19.644 4.744 1.00 95.31 300 LEU A CA 1
ATOM 2119 C C . LEU A 1 300 ? -11.084 20.963 4.249 1.00 95.31 300 LEU A C 1
ATOM 2121 O O . LEU A 1 300 ? -10.586 21.774 5.025 1.00 95.31 300 LEU A O 1
ATOM 2125 N N . TYR A 1 301 ? -11.125 21.168 2.933 1.00 94.62 301 TYR A N 1
ATOM 2126 C CA . TYR A 1 301 ? -10.598 22.359 2.256 1.00 94.62 301 TYR A CA 1
ATOM 2127 C C . TYR A 1 301 ? -9.107 22.633 2.525 1.00 94.62 301 TYR A C 1
ATOM 2129 O O . TYR A 1 301 ? -8.678 23.784 2.583 1.00 94.62 301 TYR A O 1
ATOM 2137 N N . GLY A 1 302 ? -8.307 21.573 2.659 1.00 95.25 302 GLY A N 1
ATOM 2138 C CA . GLY A 1 302 ? -6.865 21.655 2.911 1.00 95.25 302 GLY A CA 1
ATOM 2139 C C . GLY A 1 302 ? -6.513 21.895 4.377 1.00 95.25 302 GLY A C 1
ATOM 2140 O O . GLY A 1 302 ? -5.370 22.232 4.683 1.00 95.25 302 GLY A O 1
ATOM 2141 N N . VAL A 1 303 ? -7.488 21.727 5.275 1.00 95.19 303 VAL A N 1
ATOM 2142 C CA . VAL A 1 303 ? -7.323 21.858 6.721 1.00 95.19 303 VAL A CA 1
ATOM 2143 C C . VAL A 1 303 ? -7.815 20.592 7.414 1.00 95.19 303 VAL A C 1
ATOM 2145 O O . VAL A 1 303 ? -8.937 20.133 7.196 1.00 95.19 303 VAL A O 1
ATOM 2148 N N . CYS A 1 304 ? -6.978 20.041 8.283 1.00 94.38 304 CYS A N 1
ATOM 2149 C CA . CYS A 1 304 ? -7.345 18.907 9.116 1.00 94.38 304 CYS A CA 1
ATOM 2150 C C . CYS A 1 304 ? -8.354 19.334 10.190 1.00 94.38 304 CYS A C 1
ATOM 2152 O O . CYS A 1 304 ? -8.096 20.252 10.967 1.00 94.38 304 CYS A O 1
ATOM 2154 N N . THR A 1 305 ? -9.510 18.673 10.214 1.00 92.69 305 THR A N 1
ATOM 2155 C CA . THR A 1 305 ? -10.646 18.979 11.094 1.00 92.69 305 THR A CA 1
ATOM 2156 C C . THR A 1 305 ? -11.052 17.733 11.866 1.00 92.69 305 THR A C 1
ATOM 2158 O O . THR A 1 305 ? -11.254 16.691 11.253 1.00 92.69 305 THR A O 1
ATOM 2161 N N . LEU A 1 306 ? -11.207 17.818 13.189 1.00 92.12 306 LEU A N 1
ATOM 2162 C CA . LEU A 1 306 ? -11.593 16.677 14.024 1.00 92.12 306 LEU A CA 1
ATOM 2163 C C . LEU A 1 306 ? -12.944 16.078 13.594 1.00 92.12 306 LEU A C 1
ATOM 2165 O O . LEU A 1 306 ? -13.917 16.798 13.376 1.00 92.12 306 LEU A O 1
ATOM 2169 N N . GLN A 1 307 ? -12.995 14.753 13.505 1.00 91.62 307 GLN A N 1
ATOM 2170 C CA . GLN A 1 307 ? -14.190 13.935 13.347 1.00 91.62 307 GLN A CA 1
ATOM 2171 C C . GLN A 1 307 ? -14.166 12.835 14.409 1.00 91.62 307 GLN A C 1
ATOM 2173 O O . GLN A 1 307 ? -13.203 12.070 14.516 1.00 91.62 307 GLN A O 1
ATOM 2178 N N . CYS A 1 308 ? -15.226 12.754 15.202 1.00 93.38 308 CYS A N 1
ATOM 2179 C CA . CYS A 1 308 ? -15.359 11.706 16.202 1.00 93.38 308 CYS A CA 1
ATOM 2180 C C . CYS A 1 308 ? -15.811 10.399 15.563 1.00 93.38 308 CYS A C 1
ATOM 2182 O O . CYS A 1 308 ? -16.571 10.391 14.593 1.00 93.38 308 CYS A O 1
ATOM 2184 N N . TRP A 1 309 ? -15.323 9.288 16.102 1.00 91.88 309 TRP A N 1
ATOM 2185 C CA . TRP A 1 309 ? -15.841 7.976 15.754 1.00 91.88 309 TRP A CA 1
ATOM 2186 C C . TRP A 1 309 ? -17.259 7.795 16.287 1.00 91.88 309 TRP A C 1
ATOM 2188 O O . TRP A 1 309 ? -17.713 8.533 17.162 1.00 91.88 309 TRP A O 1
ATOM 2198 N N . SER A 1 310 ? -17.956 6.786 15.765 1.00 91.62 310 SER A N 1
ATOM 2199 C CA . SER A 1 310 ? -19.240 6.373 16.330 1.00 91.62 310 SER A CA 1
ATOM 2200 C C . SER A 1 310 ? -19.090 6.100 17.829 1.00 91.62 310 SER A C 1
ATOM 2202 O O . SER A 1 310 ? -18.078 5.537 18.249 1.00 91.62 310 SER A O 1
ATOM 2204 N N . GLY A 1 311 ? -20.069 6.535 18.623 1.00 91.25 311 GLY A N 1
ATOM 2205 C CA . GLY A 1 311 ? -20.034 6.379 20.079 1.00 91.25 311 GLY A CA 1
ATOM 2206 C C . GLY A 1 311 ? -19.055 7.303 20.806 1.00 91.25 311 GLY A C 1
ATOM 2207 O O . GLY A 1 311 ? -18.785 7.101 21.990 1.00 91.25 311 GLY A O 1
ATOM 2208 N N . LYS A 1 312 ? -18.474 8.300 20.124 1.00 94.88 312 LYS A N 1
ATOM 2209 C CA . LYS A 1 312 ? -17.546 9.267 20.723 1.00 94.88 312 LYS A CA 1
ATOM 2210 C C . LYS A 1 312 ? -17.949 10.701 20.412 1.00 94.88 312 LYS A C 1
ATOM 2212 O O . LYS A 1 312 ? -18.487 10.991 19.345 1.00 94.88 312 LYS A O 1
ATOM 2217 N N . ALA A 1 313 ? -17.649 11.613 21.332 1.00 94.62 313 ALA A N 1
ATOM 2218 C CA . ALA A 1 313 ? -17.886 13.040 21.148 1.00 94.62 313 ALA A CA 1
ATOM 2219 C C . ALA A 1 313 ? -16.839 13.906 21.868 1.00 94.62 313 ALA A C 1
ATOM 2221 O O . ALA A 1 313 ? -16.325 13.514 22.915 1.00 94.62 313 ALA A O 1
ATOM 2222 N N . ASP A 1 314 ? -16.560 15.077 21.287 1.00 94.19 314 ASP A N 1
ATOM 2223 C CA . ASP A 1 314 ? -15.829 16.193 21.906 1.00 94.19 314 ASP A CA 1
ATOM 2224 C C . ASP A 1 314 ? -16.849 17.074 22.644 1.00 94.19 314 ASP A C 1
ATOM 2226 O O . ASP A 1 314 ? -17.491 17.944 22.046 1.00 94.19 314 ASP A O 1
ATOM 2230 N N . CYS A 1 315 ? -17.088 16.787 23.926 1.00 94.25 315 CYS A N 1
ATOM 2231 C CA . CYS A 1 315 ? -18.118 17.481 24.703 1.00 94.25 315 CYS A CA 1
ATOM 2232 C C . CYS A 1 315 ? -17.579 18.714 25.435 1.00 94.25 315 CYS A C 1
ATOM 2234 O O . CYS A 1 315 ? -18.366 19.526 25.928 1.00 94.25 315 CYS A O 1
ATOM 2236 N N . ASN A 1 316 ? -16.255 18.874 25.506 1.00 92.25 316 ASN A N 1
ATOM 2237 C CA . ASN A 1 316 ? -15.604 20.043 26.094 1.00 92.25 316 ASN A CA 1
ATOM 2238 C C . ASN A 1 316 ? -15.175 21.093 25.037 1.00 92.25 316 ASN A C 1
ATOM 2240 O O . ASN A 1 316 ? -14.834 22.220 25.406 1.00 92.25 316 ASN A O 1
ATOM 2244 N N . GLY A 1 317 ? -15.239 20.752 23.745 1.00 89.81 317 GLY A N 1
ATOM 2245 C CA . GLY A 1 317 ? -14.871 21.586 22.599 1.00 89.81 317 GLY A CA 1
ATOM 2246 C C . GLY A 1 317 ? -13.362 21.685 22.345 1.00 89.81 317 GLY A C 1
ATOM 2247 O O . GLY A 1 317 ? -12.917 22.598 21.639 1.00 89.81 317 GLY A O 1
ATOM 2248 N N . ASN A 1 318 ? -12.553 20.820 22.955 1.00 89.25 318 ASN A N 1
ATOM 2249 C CA . ASN A 1 318 ? -11.101 20.862 22.905 1.00 89.25 318 ASN A CA 1
ATOM 2250 C C . ASN A 1 318 ? -10.536 19.804 21.952 1.00 89.25 318 ASN A C 1
ATOM 2252 O O . ASN A 1 318 ? -10.021 18.762 22.344 1.00 89.25 318 ASN A O 1
ATOM 2256 N N . THR A 1 319 ? -10.421 20.171 20.679 1.00 87.25 319 THR A N 1
ATOM 2257 C CA . THR A 1 319 ? -9.846 19.289 19.643 1.00 87.25 319 THR A CA 1
ATOM 2258 C C . THR A 1 319 ? -8.440 18.724 19.936 1.00 87.25 319 THR A C 1
ATOM 2260 O O . THR A 1 319 ? -7.993 17.788 19.268 1.00 87.25 319 THR A O 1
ATOM 2263 N N . ALA A 1 320 ? -7.703 19.269 20.914 1.00 84.50 320 ALA A N 1
ATOM 2264 C CA . ALA A 1 320 ? -6.406 18.744 21.326 1.00 84.50 320 ALA A CA 1
ATOM 2265 C C . ALA A 1 320 ? -6.500 17.451 22.156 1.00 84.50 320 ALA A C 1
ATOM 2267 O O . ALA A 1 320 ? -5.565 16.639 22.109 1.00 84.50 320 ALA A O 1
ATOM 2268 N N . ASP A 1 321 ? -7.579 17.239 22.915 1.00 85.94 321 ASP A N 1
ATOM 2269 C CA . ASP A 1 321 ? -7.823 16.011 23.683 1.00 85.94 321 ASP A CA 1
ATOM 2270 C C . ASP A 1 321 ? -8.779 15.024 22.994 1.00 85.94 321 ASP A C 1
ATOM 2272 O O . ASP A 1 321 ? -8.772 13.852 23.370 1.00 85.94 321 ASP A O 1
ATOM 2276 N N . GLY A 1 322 ? -9.364 15.421 21.861 1.00 89.56 322 GLY A N 1
ATOM 2277 C CA . GLY A 1 322 ? -10.009 14.537 20.893 1.00 89.56 322 GLY A CA 1
ATOM 2278 C C . GLY A 1 322 ? -11.505 14.424 21.141 1.00 89.56 322 GLY A C 1
ATOM 2279 O O . GLY A 1 32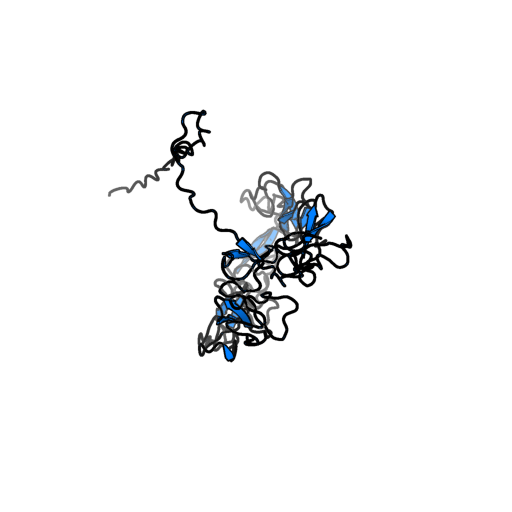2 ? -12.162 15.431 21.324 1.00 89.56 322 GLY A O 1
ATOM 2280 N N . CYS A 1 323 ? -12.034 13.208 21.062 1.00 94.06 323 CYS A N 1
ATOM 2281 C CA . CYS A 1 323 ? -13.426 12.868 21.334 1.00 94.06 323 CYS A CA 1
ATOM 2282 C C . CYS A 1 323 ? -13.461 11.978 22.578 1.00 94.06 323 CYS A C 1
ATOM 2284 O O . CYS A 1 323 ? -13.546 10.748 22.520 1.00 94.06 323 CYS A O 1
ATOM 2286 N N . GLU A 1 324 ? -13.261 12.629 23.713 1.00 91.31 324 GLU A N 1
ATOM 2287 C CA . GLU A 1 324 ? -13.004 12.057 25.027 1.00 91.31 324 GLU A CA 1
ATOM 2288 C C . GLU A 1 324 ? -14.230 11.410 25.674 1.00 91.31 324 GLU A C 1
ATOM 2290 O O . GLU A 1 324 ? -14.085 10.581 26.579 1.00 91.31 324 GLU A O 1
ATOM 2295 N N . THR A 1 325 ? -15.429 11.772 25.223 1.00 93.69 325 THR A N 1
ATOM 2296 C CA . THR A 1 325 ? -16.679 11.313 25.822 1.00 93.69 325 THR A CA 1
ATOM 2297 C C . THR A 1 325 ? -17.203 10.076 25.104 1.00 93.69 325 THR A C 1
ATOM 2299 O O . THR A 1 325 ? -17.323 10.069 23.882 1.00 93.69 325 THR A O 1
ATOM 2302 N N . ASP A 1 326 ? -17.516 9.025 25.866 1.00 93.19 326 ASP A N 1
ATOM 2303 C CA . ASP A 1 326 ? -18.126 7.793 25.362 1.00 93.19 326 ASP A CA 1
ATOM 2304 C C . ASP A 1 326 ? -19.643 7.941 25.310 1.00 93.19 326 ASP A C 1
ATOM 2306 O O . ASP A 1 326 ? -20.320 7.778 26.321 1.00 93.19 326 ASP A O 1
ATOM 2310 N N . THR A 1 327 ? -20.181 8.276 24.146 1.00 95.31 327 THR A N 1
ATOM 2311 C CA . THR A 1 327 ? -21.623 8.439 23.997 1.00 95.31 327 THR A CA 1
ATOM 2312 C C . THR A 1 327 ? -22.356 7.110 23.875 1.00 95.31 327 THR A C 1
ATOM 2314 O O . THR A 1 327 ? -23.577 7.113 23.986 1.00 95.31 327 THR A O 1
ATOM 2317 N N . ASP A 1 328 ? -21.664 5.980 23.700 1.00 94.00 328 ASP A N 1
ATOM 2318 C CA . ASP A 1 328 ? -22.314 4.672 23.617 1.00 94.00 328 ASP A CA 1
ATOM 2319 C C . ASP A 1 328 ? -22.577 4.041 24.985 1.00 94.00 328 ASP A C 1
ATOM 2321 O O . ASP A 1 328 ? -23.534 3.272 25.108 1.00 94.00 328 ASP A O 1
ATOM 2325 N N . ALA A 1 329 ? -21.768 4.386 25.991 1.00 92.81 329 ALA A N 1
ATOM 2326 C CA . ALA A 1 329 ? -21.823 3.780 27.318 1.00 92.81 329 ALA A CA 1
ATOM 2327 C C . ALA A 1 329 ? -21.982 4.769 28.484 1.00 92.81 329 ALA A C 1
ATOM 2329 O O . ALA A 1 329 ? -22.436 4.353 29.551 1.00 92.81 329 ALA A O 1
ATOM 2330 N N . ASP A 1 330 ? -21.632 6.057 28.337 1.00 94.06 330 ASP A N 1
ATOM 2331 C CA . ASP A 1 330 ? -21.768 7.031 29.430 1.00 94.06 330 ASP A CA 1
ATOM 2332 C C . ASP A 1 330 ? -23.246 7.390 29.657 1.00 94.06 330 ASP A C 1
ATOM 2334 O O . ASP A 1 330 ? -23.858 8.054 28.812 1.00 94.06 330 ASP A O 1
ATOM 2338 N N . PRO A 1 331 ? -23.833 7.055 30.822 1.00 93.44 331 PRO A N 1
ATOM 2339 C CA . PRO A 1 331 ? -25.217 7.394 31.119 1.00 93.44 331 PRO A CA 1
ATOM 2340 C C . PRO A 1 331 ? -25.473 8.900 31.181 1.00 93.44 331 PRO A C 1
ATOM 2342 O O . PRO A 1 331 ? -26.628 9.293 31.155 1.00 93.44 331 PRO A O 1
ATOM 2345 N N . ASN A 1 332 ? -24.451 9.756 31.272 1.00 94.00 332 ASN A N 1
ATOM 2346 C CA . ASN A 1 332 ? -24.633 11.210 31.262 1.00 94.00 332 ASN A CA 1
ATOM 2347 C C . ASN A 1 332 ? -24.502 11.848 29.869 1.00 94.00 332 ASN A C 1
ATOM 2349 O O . ASN A 1 332 ? -24.781 13.037 29.717 1.00 94.00 332 ASN A O 1
ATOM 2353 N N . ASN A 1 333 ? -24.059 11.086 28.869 1.00 95.19 333 ASN A N 1
ATOM 2354 C CA . ASN A 1 333 ? -23.801 11.563 27.509 1.00 95.19 333 ASN A CA 1
ATOM 2355 C C . ASN A 1 333 ? -24.325 10.570 26.456 1.00 95.19 333 ASN A C 1
ATOM 2357 O O . ASN A 1 333 ? -23.750 10.418 25.381 1.00 95.19 333 ASN A O 1
ATOM 2361 N N . CYS A 1 334 ? -25.413 9.870 26.767 1.00 95.75 334 CYS A N 1
ATOM 2362 C CA . CYS A 1 334 ? -25.898 8.729 26.010 1.00 95.75 334 CYS A CA 1
ATOM 2363 C C . CYS A 1 334 ? -26.443 9.147 24.634 1.00 95.75 334 CYS A C 1
ATOM 2365 O O . CYS A 1 334 ? -27.477 9.800 24.521 1.00 95.75 334 CYS A O 1
ATOM 2367 N N . GLY A 1 335 ? -25.726 8.810 23.568 1.00 94.56 335 GLY A N 1
ATOM 2368 C CA . GLY A 1 335 ? -26.025 9.171 22.180 1.00 94.56 335 GLY A CA 1
ATOM 2369 C C . GLY A 1 335 ? -25.638 10.602 21.782 1.00 94.56 335 GLY A C 1
ATOM 2370 O O . GLY A 1 335 ? -25.457 10.866 20.595 1.00 94.56 335 GLY A O 1
ATOM 2371 N N . ALA A 1 336 ? -25.472 11.522 22.737 1.00 94.81 336 ALA A N 1
ATOM 2372 C CA . ALA A 1 336 ? -25.019 12.895 22.505 1.00 94.81 336 ALA A CA 1
ATOM 2373 C C . ALA A 1 336 ? -24.529 13.558 23.805 1.00 94.81 336 ALA A C 1
ATOM 2375 O O . ALA A 1 336 ? -24.957 13.193 24.900 1.00 94.81 336 ALA A O 1
ATOM 2376 N N . CYS A 1 337 ? -23.689 14.592 23.680 1.00 95.75 337 CYS A N 1
ATOM 2377 C CA . CYS A 1 337 ? -23.213 15.380 24.820 1.00 95.75 337 CYS A CA 1
ATOM 2378 C C . CYS A 1 337 ? -24.374 15.931 25.660 1.00 95.75 337 CYS A C 1
ATOM 2380 O O . CYS A 1 337 ? -25.259 16.613 25.141 1.00 95.75 337 CYS A O 1
ATOM 2382 N N . GLY A 1 338 ? -24.350 15.652 26.963 1.00 93.94 338 GLY A N 1
ATOM 2383 C CA . GLY A 1 338 ? -25.364 16.092 27.921 1.00 93.94 338 GLY A CA 1
ATOM 2384 C C . GLY A 1 338 ? -26.699 15.344 27.862 1.00 93.94 338 GLY A C 1
ATOM 2385 O O . GLY A 1 338 ? -27.624 15.739 28.572 1.00 93.94 338 GLY A O 1
ATOM 2386 N N . ASN A 1 339 ? -26.838 14.290 27.047 1.00 94.81 339 ASN A N 1
ATOM 2387 C CA . ASN A 1 339 ? -28.041 13.461 27.056 1.00 94.81 339 ASN A CA 1
ATOM 2388 C C . ASN A 1 339 ? -27.978 12.424 28.192 1.00 94.81 339 ASN A C 1
ATOM 2390 O O . ASN A 1 339 ? -27.290 11.410 28.091 1.00 94.81 339 ASN A O 1
ATOM 2394 N N . THR A 1 340 ? -28.678 12.686 29.294 1.00 94.50 340 THR A N 1
ATOM 2395 C CA . THR A 1 340 ? -28.595 11.875 30.518 1.00 94.50 340 THR A CA 1
ATOM 2396 C C . THR A 1 340 ? -29.697 10.814 30.603 1.00 94.50 340 THR A C 1
ATOM 2398 O O . THR A 1 340 ? -30.880 11.152 30.542 1.00 94.50 340 THR A O 1
ATOM 2401 N N . CYS A 1 341 ? -29.328 9.557 30.841 1.00 93.19 341 CYS A N 1
ATOM 2402 C CA . CYS A 1 341 ? -30.232 8.485 31.255 1.00 93.19 341 CYS A CA 1
ATOM 2403 C C . CYS A 1 341 ? -30.646 8.639 32.726 1.00 93.19 341 CYS A C 1
ATOM 2405 O O . CYS A 1 341 ? -30.035 9.396 33.487 1.00 93.19 341 CYS A O 1
ATOM 2407 N N . ASP A 1 342 ? -31.677 7.904 33.151 1.00 89.50 342 ASP A N 1
ATOM 2408 C CA . ASP A 1 342 ? -32.164 7.971 34.528 1.00 89.50 342 ASP A CA 1
ATOM 2409 C C . ASP A 1 342 ? -31.145 7.371 35.514 1.00 89.50 342 ASP A C 1
ATOM 2411 O O . ASP A 1 342 ? -31.072 6.160 35.753 1.00 89.50 342 ASP A O 1
ATOM 2415 N N . ALA A 1 343 ? -30.352 8.256 36.117 1.00 74.12 343 ALA A N 1
ATOM 2416 C CA . ALA A 1 343 ? -29.339 7.901 37.098 1.00 74.12 343 ALA A CA 1
ATOM 2417 C C . ALA A 1 343 ? -29.931 7.370 38.416 1.00 74.12 343 ALA A C 1
ATOM 2419 O O . ALA A 1 343 ? -29.265 6.594 39.102 1.00 74.12 343 ALA A O 1
ATOM 2420 N N . VAL A 1 344 ? -31.164 7.753 38.776 1.00 74.06 344 VAL A N 1
ATOM 2421 C CA . VAL A 1 344 ? -31.825 7.289 40.009 1.00 74.06 344 VAL A CA 1
ATOM 2422 C C . VAL A 1 344 ? -32.227 5.826 39.862 1.00 74.06 344 VAL A C 1
ATOM 2424 O O . VAL A 1 344 ? -32.014 5.037 40.781 1.00 74.06 344 VAL A O 1
ATOM 2427 N N . ALA A 1 345 ? -32.731 5.449 38.687 1.00 77.00 345 ALA A N 1
ATOM 2428 C CA . ALA A 1 345 ? -32.999 4.058 38.333 1.00 77.00 345 ALA A CA 1
ATOM 2429 C C . ALA A 1 345 ? -31.722 3.260 37.995 1.00 77.00 345 ALA A C 1
ATOM 2431 O O . ALA A 1 345 ? -31.765 2.040 37.838 1.00 77.00 345 ALA A O 1
ATOM 2432 N N . GLY A 1 346 ? -30.567 3.928 37.889 1.00 82.19 346 GLY A N 1
ATOM 2433 C CA . GLY A 1 346 ? -29.302 3.300 37.520 1.00 82.19 346 GLY A CA 1
ATOM 2434 C C . GLY A 1 346 ? -29.282 2.785 36.081 1.00 82.19 346 GLY A C 1
ATOM 2435 O O . GLY A 1 346 ? -28.580 1.805 35.815 1.00 82.19 346 GLY A O 1
ATOM 2436 N N . GLN A 1 347 ? -30.055 3.424 35.200 1.00 92.44 347 GLN A N 1
ATOM 2437 C CA . GLN A 1 347 ? -30.283 3.022 33.818 1.00 92.44 347 GLN A CA 1
ATOM 2438 C C . GLN A 1 347 ? -28.967 2.925 33.038 1.00 92.44 347 GLN A C 1
ATOM 2440 O O . GLN A 1 347 ? -28.140 3.839 33.088 1.00 92.44 347 GLN A O 1
ATOM 2445 N N . ALA A 1 348 ? -28.762 1.813 32.330 1.00 92.62 348 ALA A N 1
ATOM 2446 C CA . ALA A 1 348 ? -27.573 1.632 31.499 1.00 92.62 348 ALA A CA 1
ATOM 2447 C C . ALA A 1 348 ? -27.693 2.421 30.184 1.00 92.62 348 ALA A C 1
ATOM 2449 O O . ALA A 1 348 ? -28.798 2.604 29.668 1.00 92.62 348 ALA A O 1
ATOM 2450 N N . CYS A 1 349 ? -26.562 2.861 29.633 1.00 94.94 349 CYS A N 1
ATOM 2451 C CA . CYS A 1 349 ? -26.467 3.339 28.257 1.00 94.94 349 CYS A CA 1
ATOM 2452 C C . CYS A 1 349 ? -25.764 2.256 27.442 1.00 94.94 349 CYS A C 1
ATOM 2454 O O . CYS A 1 349 ? -24.688 1.812 27.835 1.00 94.94 349 CYS A O 1
ATOM 2456 N N . VAL A 1 350 ? -26.391 1.793 26.362 1.00 94.31 350 VAL A N 1
ATOM 2457 C CA . VAL A 1 350 ? -25.776 0.818 25.454 1.00 94.31 350 VAL A CA 1
ATOM 2458 C C . VAL A 1 350 ? -26.039 1.245 24.017 1.00 94.31 350 VAL A C 1
ATOM 2460 O O . VAL A 1 350 ? -27.191 1.452 23.626 1.00 94.31 350 VAL A O 1
ATOM 2463 N N . GLY A 1 351 ? -24.971 1.405 23.233 1.00 91.81 351 GLY A N 1
ATOM 2464 C CA . GLY A 1 351 ? -25.050 1.849 21.837 1.00 91.81 351 GLY A CA 1
ATOM 2465 C C . GLY A 1 351 ? -25.737 3.210 21.677 1.00 91.81 351 GLY A C 1
ATOM 2466 O O . GLY A 1 351 ? -26.528 3.408 20.750 1.00 91.81 351 GLY A O 1
ATOM 2467 N N . GLY A 1 352 ? -25.537 4.101 22.651 1.00 94.00 352 GLY A N 1
ATOM 2468 C CA . GLY A 1 352 ? -26.051 5.469 22.633 1.00 94.00 352 GLY A CA 1
ATOM 2469 C C . GLY A 1 352 ? -27.531 5.583 22.969 1.00 94.00 352 GLY A C 1
ATOM 2470 O O . GLY A 1 352 ? -28.166 6.593 22.659 1.00 94.00 352 GLY A O 1
ATOM 2471 N N . LYS A 1 353 ? -28.100 4.546 23.591 1.00 94.31 353 LYS A N 1
ATOM 2472 C CA . LYS A 1 353 ? -29.504 4.505 23.999 1.00 94.31 353 LYS A CA 1
ATOM 2473 C C . LYS A 1 353 ? -29.636 4.121 25.461 1.00 94.31 353 LYS A C 1
ATOM 2475 O O . LYS A 1 353 ? -29.028 3.160 25.928 1.00 94.31 353 LYS A O 1
ATOM 2480 N N . CYS A 1 354 ? -30.486 4.856 26.165 1.00 94.81 354 CYS A N 1
ATOM 2481 C CA . CYS A 1 354 ? -30.847 4.534 27.533 1.00 94.81 354 CYS A CA 1
ATOM 2482 C C . CYS A 1 354 ? -31.699 3.257 27.556 1.00 94.81 354 CYS A C 1
ATOM 2484 O O . CYS A 1 354 ? -32.740 3.182 26.900 1.00 94.81 354 CYS A O 1
ATOM 2486 N N . MET A 1 355 ? -31.244 2.251 28.298 1.00 93.00 355 MET A N 1
ATOM 2487 C CA . MET A 1 355 ? -31.838 0.916 28.318 1.00 93.00 355 MET A CA 1
ATOM 2488 C C . MET A 1 355 ? -33.201 0.918 28.991 1.00 93.00 355 MET A C 1
ATOM 2490 O O . MET A 1 355 ? -33.378 1.483 30.068 1.00 93.00 355 MET A O 1
ATOM 2494 N N . VAL A 1 356 ? -34.173 0.262 28.374 1.00 91.88 356 VAL A N 1
ATOM 2495 C CA . VAL A 1 356 ? -35.526 0.143 28.914 1.00 91.88 356 VAL A CA 1
ATOM 2496 C C . VAL A 1 356 ? -36.002 -1.297 28.857 1.00 91.88 356 VAL A C 1
ATOM 2498 O O . VAL A 1 356 ? -35.574 -2.068 28.000 1.00 91.88 356 VAL A O 1
ATOM 2501 N N . GLU A 1 357 ? -36.919 -1.642 29.747 1.00 89.06 357 GLU A N 1
ATOM 2502 C CA . GLU A 1 357 ? -37.606 -2.929 29.764 1.00 89.06 357 GLU A CA 1
ATOM 2503 C C . GLU A 1 357 ? -39.107 -2.722 29.997 1.00 89.06 357 GLU A C 1
ATOM 2505 O O . GLU A 1 357 ? -39.499 -1.663 30.496 1.00 89.06 357 GLU A O 1
ATOM 2510 N N . PRO A 1 358 ? -39.973 -3.674 29.610 1.00 89.19 358 PRO A N 1
ATOM 2511 C CA . PRO A 1 358 ? -41.393 -3.595 29.929 1.00 89.19 358 PRO A CA 1
ATOM 2512 C C . PRO A 1 358 ? -41.595 -3.402 31.434 1.00 89.19 358 PRO A C 1
ATOM 2514 O O . PRO A 1 358 ? -41.019 -4.131 32.239 1.00 89.19 358 PRO A O 1
ATOM 2517 N N . CYS A 1 359 ? -42.403 -2.418 31.815 1.00 85.25 359 CYS A N 1
ATOM 2518 C CA . CYS A 1 359 ? -42.707 -2.167 33.215 1.00 85.25 359 CYS A CA 1
ATOM 2519 C C . CYS A 1 359 ? -43.442 -3.360 33.828 1.00 85.25 359 CYS A C 1
ATOM 2521 O O . CYS A 1 359 ? -44.392 -3.878 33.237 1.00 85.25 359 CYS A O 1
ATOM 2523 N N . ASP A 1 360 ? -43.055 -3.731 35.047 1.00 78.81 360 ASP A N 1
ATOM 2524 C CA . ASP A 1 360 ? -43.842 -4.634 35.880 1.00 78.81 360 ASP A CA 1
ATOM 2525 C C . ASP A 1 360 ? -44.989 -3.837 36.538 1.00 78.81 360 ASP A C 1
ATOM 2527 O O . ASP A 1 360 ? -44.722 -2.958 37.369 1.00 78.81 360 ASP A O 1
ATOM 2531 N N . PRO A 1 361 ? -46.261 -4.092 36.176 1.00 67.19 361 PRO A N 1
ATOM 2532 C CA . PRO A 1 361 ? -47.401 -3.388 36.757 1.00 67.19 361 PRO A CA 1
ATOM 2533 C C . PRO A 1 361 ? -47.570 -3.651 38.265 1.00 67.19 361 PRO A C 1
ATOM 2535 O O . PRO A 1 361 ? -48.209 -2.843 38.942 1.00 67.19 361 PRO A O 1
ATOM 2538 N N . ASP A 1 362 ? -46.973 -4.720 38.805 1.00 63.78 362 ASP A N 1
ATOM 2539 C CA . ASP A 1 362 ? -47.116 -5.140 40.202 1.00 63.78 362 ASP A CA 1
ATOM 2540 C C . ASP A 1 362 ? -45.965 -4.659 41.109 1.00 63.78 362 ASP A C 1
ATOM 2542 O O . ASP A 1 362 ? -46.043 -4.776 42.335 1.00 63.78 362 ASP A O 1
ATOM 2546 N N . ALA A 1 363 ? -44.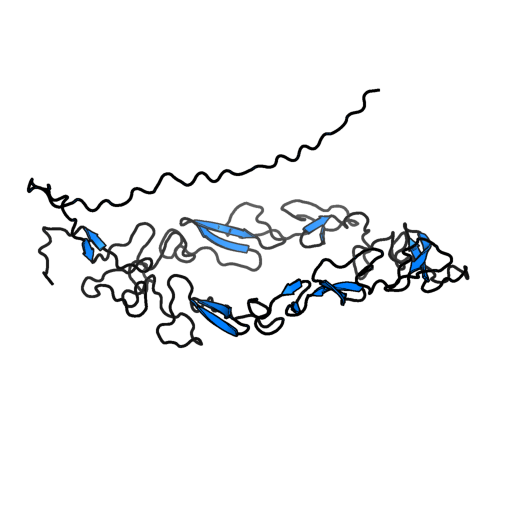919 -4.040 40.547 1.00 61.28 363 ALA A N 1
ATOM 2547 C CA . ALA A 1 363 ? -43.749 -3.569 41.298 1.00 61.28 363 ALA A CA 1
ATOM 2548 C C . ALA A 1 363 ? -43.987 -2.290 42.133 1.00 61.28 363 ALA A C 1
ATOM 2550 O O . ALA A 1 363 ? -43.056 -1.786 42.761 1.00 61.28 363 ALA A O 1
ATOM 2551 N N . GLY A 1 364 ? -45.218 -1.766 42.191 1.00 52.56 364 GLY A N 1
ATOM 2552 C CA . GLY A 1 364 ? -45.557 -0.603 43.018 1.00 52.56 364 GLY A CA 1
ATOM 2553 C C . GLY A 1 364 ? -44.775 0.641 42.595 1.00 52.56 364 GLY A C 1
ATOM 2554 O O . GLY A 1 364 ? -43.902 1.116 43.318 1.00 52.56 364 GLY A O 1
ATOM 2555 N N . GLY A 1 365 ? -45.074 1.149 41.399 1.00 44.53 365 GLY A N 1
ATOM 2556 C CA . GLY A 1 365 ? -44.353 2.264 40.794 1.00 44.53 365 GLY A CA 1
ATOM 2557 C C . GLY A 1 365 ? -44.233 3.489 41.706 1.00 44.53 365 GLY A C 1
ATOM 2558 O O . GLY A 1 365 ? -45.218 3.994 42.247 1.00 44.53 365 GLY A O 1
ATOM 2559 N N . ILE A 1 366 ? -43.013 4.019 41.809 1.00 45.91 366 ILE A N 1
ATOM 2560 C CA . ILE A 1 366 ? -42.816 5.423 42.154 1.00 45.91 366 ILE A CA 1
ATOM 2561 C C . ILE A 1 366 ? -43.248 6.201 40.912 1.00 45.91 366 ILE A C 1
ATOM 2563 O O . ILE A 1 366 ? -42.525 6.263 39.923 1.00 45.91 366 ILE A O 1
ATOM 2567 N N . THR A 1 367 ? -44.458 6.749 40.940 1.00 38.88 367 THR A N 1
ATOM 2568 C CA . THR A 1 367 ? -44.896 7.732 39.949 1.00 38.88 367 THR A CA 1
ATOM 2569 C C . THR A 1 367 ? -43.959 8.935 40.015 1.00 38.88 367 THR A C 1
ATOM 2571 O O . THR A 1 367 ? -43.873 9.588 41.064 1.00 38.88 367 THR A O 1
ATOM 2574 N N . ARG A 1 368 ? -43.277 9.244 38.916 1.00 41.38 368 ARG A N 1
ATOM 2575 C CA . ARG A 1 368 ? -42.684 10.556 38.673 1.00 41.38 368 ARG A CA 1
ATOM 2576 C C . ARG A 1 368 ? -42.988 10.996 37.258 1.00 41.38 368 ARG A C 1
ATOM 2578 O O . ARG A 1 368 ? -42.914 10.136 36.359 1.00 41.38 368 ARG A O 1
#